Protein AF-A0AAD6GZ01-F1 (afdb_monomer)

InterPro domains:
  IPR018392 LysM domain [PF01476] (70-115)
  IPR018392 LysM domain [PS51782] (68-114)
  IPR018392 LysM domain [cd00118] (69-114)
  IPR036779 LysM domain superfamily [G3DSA:3.10.350.10] (67-114)
  IPR036779 LysM domain superfamily [G3DSA:3.10.350.10] (117-169)
  IPR052210 Secreted LysM effector LysM1-like [PTHR34997] (7-227)

Structure (mmCIF, N/CA/C/O backbone):
data_AF-A0AAD6GZ01-F1
#
_entry.id   AF-A0AAD6GZ01-F1
#
loop_
_atom_site.group_PDB
_atom_site.id
_atom_site.type_symbol
_atom_site.label_atom_id
_atom_site.label_alt_id
_atom_site.label_comp_id
_atom_site.label_asym_id
_atom_site.label_entity_id
_atom_site.label_seq_id
_atom_site.pdbx_PDB_ins_code
_atom_site.Cartn_x
_atom_site.Cartn_y
_atom_site.Cartn_z
_atom_site.occupancy
_atom_site.B_iso_or_equiv
_atom_site.auth_seq_id
_atom_site.auth_comp_id
_atom_site.auth_asym_id
_atom_site.auth_atom_id
_atom_site.pdbx_PDB_model_num
ATOM 1 N N . MET A 1 1 ? -19.466 -0.245 45.521 1.00 81.56 1 MET A N 1
ATOM 2 C CA . MET A 1 1 ? -19.707 1.209 45.385 1.00 81.56 1 MET A CA 1
ATOM 3 C C . MET A 1 1 ? -20.921 1.610 46.229 1.00 81.56 1 MET A C 1
ATOM 5 O O . MET A 1 1 ? -21.914 0.872 46.192 1.00 81.56 1 MET A O 1
ATOM 9 N N . PRO A 1 2 ? -20.844 2.702 47.018 1.00 93.62 2 PRO A N 1
ATOM 10 C CA . PRO A 1 2 ? -21.982 3.289 47.732 1.00 93.62 2 PRO A CA 1
ATOM 11 C C . PRO A 1 2 ? -23.178 3.547 46.813 1.00 93.62 2 PRO A C 1
ATOM 13 O O . PRO A 1 2 ? -23.009 3.804 45.625 1.00 93.62 2 PRO A O 1
ATOM 16 N N . GLU A 1 3 ? -24.391 3.480 47.356 1.00 90.81 3 GLU A N 1
ATOM 17 C CA . GLU A 1 3 ? -25.621 3.579 46.558 1.00 90.81 3 GLU A CA 1
ATOM 18 C C . GLU A 1 3 ? -25.772 4.934 45.861 1.00 90.81 3 GLU A C 1
ATOM 20 O O . GLU A 1 3 ? -26.063 4.971 44.673 1.00 90.81 3 GLU A O 1
ATOM 25 N N . ALA A 1 4 ? -25.468 6.036 46.550 1.00 93.62 4 ALA A N 1
ATOM 26 C CA . ALA A 1 4 ? -25.530 7.378 45.970 1.00 93.62 4 ALA A CA 1
ATOM 27 C C . ALA A 1 4 ? -24.549 7.586 44.799 1.00 93.62 4 ALA A C 1
ATOM 29 O O . ALA A 1 4 ? -24.816 8.384 43.905 1.00 93.62 4 ALA A O 1
ATOM 30 N N . GLU A 1 5 ? -23.424 6.867 44.790 1.00 94.00 5 GLU A N 1
ATOM 31 C CA . GLU A 1 5 ? -22.442 6.910 43.702 1.00 94.00 5 GLU A CA 1
ATOM 32 C C . GLU A 1 5 ? -22.860 5.990 42.548 1.00 94.00 5 GLU A C 1
ATOM 34 O O . GLU A 1 5 ? -22.844 6.408 41.389 1.00 94.00 5 GLU A O 1
ATOM 39 N N . ALA A 1 6 ? -23.304 4.769 42.870 1.00 93.12 6 ALA A N 1
ATOM 40 C CA . ALA A 1 6 ? -23.754 3.778 41.895 1.00 93.12 6 ALA A CA 1
ATOM 41 C C . ALA A 1 6 ? -25.017 4.242 41.155 1.00 93.12 6 ALA A C 1
ATOM 43 O O . ALA A 1 6 ? -25.080 4.178 39.935 1.00 93.12 6 ALA A O 1
ATOM 44 N N . CYS A 1 7 ? -25.997 4.789 41.868 1.00 96.12 7 CYS A N 1
ATOM 45 C CA . CYS A 1 7 ? -27.234 5.305 41.284 1.00 96.12 7 CYS A CA 1
ATOM 46 C C . CYS A 1 7 ? -27.126 6.774 40.854 1.00 96.12 7 CYS A C 1
ATOM 48 O O . CYS A 1 7 ? -28.134 7.408 40.541 1.00 96.12 7 CYS A O 1
ATOM 50 N N . SER A 1 8 ? -25.914 7.341 40.835 1.00 96.62 8 SER A N 1
ATOM 51 C CA . SER A 1 8 ? -25.712 8.695 40.331 1.00 96.62 8 SER A CA 1
ATOM 52 C C . SER A 1 8 ? -26.035 8.770 38.839 1.00 96.62 8 SER A C 1
ATOM 54 O O . SER A 1 8 ? -25.794 7.833 38.072 1.00 96.62 8 SER A O 1
ATOM 56 N N . TYR A 1 9 ? -26.525 9.932 38.407 1.00 95.44 9 TYR A N 1
ATOM 57 C CA . TYR A 1 9 ? -26.791 10.209 36.996 1.00 95.44 9 TYR A CA 1
ATOM 58 C C . TYR A 1 9 ? -25.567 9.931 36.111 1.00 95.44 9 TYR A C 1
ATOM 60 O O . TYR A 1 9 ? -25.688 9.324 35.054 1.00 95.44 9 TYR A O 1
ATOM 68 N N . CYS A 1 10 ? -24.373 10.334 36.557 1.00 95.75 10 CYS A N 1
ATOM 69 C CA . CYS A 1 10 ? -23.145 10.188 35.776 1.00 95.75 10 CYS A CA 1
ATOM 70 C C . CYS A 1 10 ? -22.787 8.714 35.529 1.00 95.75 10 CYS A C 1
ATOM 72 O O . CYS A 1 10 ? -22.481 8.330 34.400 1.00 95.75 10 CYS A O 1
ATOM 74 N N . TYR A 1 11 ? -22.851 7.878 36.568 1.00 95.75 11 TYR A N 1
ATOM 75 C CA . TYR A 1 11 ? -22.453 6.476 36.456 1.00 95.75 11 TYR A CA 1
ATOM 76 C C . TYR A 1 11 ? -23.452 5.658 35.632 1.00 95.75 11 TYR A C 1
ATOM 78 O O . TYR A 1 11 ? -23.058 4.921 34.727 1.00 95.75 11 TYR A O 1
ATOM 86 N N . THR A 1 12 ? -24.745 5.852 35.893 1.00 94.69 12 THR A N 1
ATOM 87 C CA . THR A 1 12 ? -25.833 5.157 35.191 1.00 94.69 12 THR A CA 1
ATOM 88 C C . THR A 1 12 ? -25.897 5.556 33.715 1.00 94.69 12 THR A C 1
ATOM 90 O O . THR A 1 12 ? -25.880 4.685 32.844 1.00 94.69 12 THR A O 1
ATOM 93 N N . THR A 1 13 ? -25.843 6.859 33.414 1.00 94.94 13 THR A N 1
ATOM 94 C CA . THR A 1 13 ? -25.874 7.366 32.031 1.00 94.94 13 THR A CA 1
ATOM 95 C C . THR A 1 13 ? -24.659 6.899 31.235 1.00 94.94 13 THR A C 1
ATOM 97 O O . THR A 1 13 ? -24.800 6.541 30.071 1.00 94.94 13 THR A O 1
ATOM 100 N N . ARG A 1 14 ? -23.464 6.832 31.842 1.00 95.69 14 ARG A N 1
ATOM 101 C CA . ARG A 1 14 ? -22.264 6.328 31.155 1.00 95.69 14 ARG A CA 1
ATOM 102 C C . ARG A 1 14 ? -22.466 4.904 30.634 1.00 95.69 14 ARG A C 1
ATOM 104 O O . ARG A 1 14 ? -22.126 4.634 29.487 1.00 95.69 14 ARG A O 1
ATOM 111 N N . LEU A 1 15 ? -22.990 4.000 31.461 1.00 96.06 15 LEU A N 1
ATOM 112 C CA . LEU A 1 15 ? -23.185 2.602 31.066 1.00 96.06 15 LEU A CA 1
ATOM 113 C C . LEU A 1 15 ? -24.299 2.449 30.030 1.00 96.06 15 LEU A C 1
ATOM 115 O O . LEU A 1 15 ? -24.144 1.675 29.092 1.00 96.06 15 LEU A O 1
ATOM 119 N N . GLN A 1 16 ? -25.369 3.238 30.144 1.00 95.44 16 GLN A N 1
ATOM 120 C CA . GLN A 1 16 ? -26.414 3.301 29.120 1.00 95.44 16 GLN A CA 1
ATOM 121 C C . GLN A 1 16 ? -25.859 3.821 27.786 1.00 95.44 16 GLN A C 1
ATOM 123 O O . GLN A 1 16 ? -26.125 3.239 26.742 1.00 95.44 16 GLN A O 1
ATOM 128 N N . MET A 1 17 ? -25.028 4.870 27.802 1.00 95.56 17 MET A N 1
ATOM 129 C CA . MET A 1 17 ? -24.368 5.388 26.597 1.00 95.56 17 MET A CA 1
ATOM 130 C C . MET A 1 17 ? -23.420 4.366 25.966 1.00 95.56 17 MET A C 1
ATOM 132 O O . MET A 1 17 ? -23.357 4.282 24.744 1.00 95.56 17 MET A O 1
ATOM 136 N N . MET A 1 18 ? -22.692 3.595 26.782 1.00 96.50 18 MET A N 1
ATOM 137 C CA . MET A 1 18 ? -21.875 2.488 26.284 1.00 96.50 18 MET A CA 1
ATOM 138 C C . MET A 1 18 ? -22.764 1.443 25.595 1.00 96.50 18 MET A C 1
ATOM 140 O O . MET A 1 18 ? -22.510 1.099 24.447 1.00 96.50 18 MET A O 1
ATOM 144 N N . GLN A 1 19 ? -23.850 1.013 26.238 1.00 96.88 19 GLN A N 1
ATOM 145 C CA . GLN A 1 19 ? -24.776 0.030 25.669 1.00 96.88 19 GLN A CA 1
ATOM 146 C C . GLN A 1 19 ? -25.459 0.521 24.375 1.00 96.88 19 GLN A C 1
ATOM 148 O O . GLN A 1 19 ? -25.717 -0.276 23.479 1.00 96.88 19 GLN A O 1
ATOM 153 N N . HIS A 1 20 ? -25.701 1.827 24.228 1.00 95.75 20 HIS A N 1
ATOM 154 C CA . HIS A 1 20 ? -26.427 2.410 23.092 1.00 95.75 20 HIS A CA 1
ATOM 155 C C . HIS A 1 20 ? -25.705 2.354 21.734 1.00 95.75 20 HIS A C 1
ATOM 157 O O . HIS A 1 20 ? -26.286 2.756 20.723 1.00 95.75 20 HIS A O 1
ATOM 163 N N . THR A 1 21 ? -24.454 1.895 21.683 1.00 93.25 21 THR A N 1
ATOM 164 C CA . THR A 1 21 ? -23.685 1.776 20.442 1.00 93.25 21 THR A CA 1
ATOM 165 C C . THR A 1 21 ? -22.890 0.471 20.412 1.00 93.25 21 THR A C 1
ATOM 167 O O . THR A 1 21 ? -22.232 0.145 21.401 1.00 93.25 21 THR A O 1
ATOM 170 N N . PRO A 1 22 ? -22.868 -0.250 19.277 1.00 93.19 22 PRO A N 1
ATOM 171 C CA . PRO A 1 22 ? -22.035 -1.441 19.125 1.00 93.19 22 PRO A CA 1
ATOM 172 C C . PRO A 1 22 ? -20.535 -1.115 19.026 1.00 93.19 22 PRO A C 1
ATOM 174 O O . PRO A 1 22 ? -19.705 -2.014 19.027 1.00 93.19 22 PRO A O 1
ATOM 177 N N . TYR A 1 23 ? -20.173 0.170 18.923 1.00 91.94 23 TYR A N 1
ATOM 178 C CA . TYR A 1 23 ? -18.785 0.631 18.798 1.00 91.94 23 TYR A CA 1
ATOM 179 C C . TYR A 1 23 ? -18.146 1.026 20.135 1.00 91.94 23 TYR A C 1
ATOM 181 O O . TYR A 1 23 ? -17.034 1.556 20.158 1.00 91.94 23 TYR A O 1
ATOM 189 N N . SER A 1 24 ? -18.850 0.841 21.252 1.00 94.56 24 SER A N 1
ATOM 190 C CA . SER A 1 24 ? -18.260 1.032 22.575 1.00 94.56 24 SER A CA 1
ATOM 191 C C . SER A 1 24 ? -17.561 -0.245 23.047 1.00 94.56 24 SER A C 1
ATOM 193 O O . SER A 1 24 ? -17.671 -1.309 22.447 1.00 94.56 24 SER A O 1
ATOM 195 N N . MET A 1 25 ? -16.878 -0.153 24.186 1.00 92.75 25 MET A N 1
ATOM 196 C CA . MET A 1 25 ? -16.312 -1.311 24.879 1.00 92.75 25 MET A CA 1
ATOM 197 C C . MET A 1 25 ? -17.343 -2.009 25.788 1.00 92.75 25 MET A C 1
ATOM 199 O O . MET A 1 25 ? -16.978 -2.527 26.837 1.00 92.75 25 MET A O 1
ATOM 203 N N . TYR A 1 26 ? -18.639 -1.944 25.457 1.00 96.62 26 TYR A N 1
ATOM 204 C CA . TYR A 1 26 ? -19.697 -2.606 26.222 1.00 96.62 26 TYR A CA 1
ATOM 205 C C . TYR A 1 26 ? -19.681 -4.115 25.958 1.00 96.62 26 TYR A C 1
ATOM 207 O O . TYR A 1 26 ? -20.194 -4.593 24.950 1.00 96.62 26 TYR A O 1
ATOM 215 N N . ASP A 1 27 ? -19.060 -4.850 26.871 1.00 95.69 27 ASP A N 1
ATOM 216 C CA . ASP A 1 27 ? -18.880 -6.297 26.825 1.00 95.69 27 ASP A CA 1
ATOM 217 C C . ASP A 1 27 ? -19.743 -7.008 27.887 1.00 95.69 27 ASP A C 1
ATOM 219 O O . ASP A 1 27 ? -20.573 -6.398 28.568 1.00 95.69 27 ASP A O 1
ATOM 223 N N . HIS A 1 28 ? -19.538 -8.318 28.054 1.00 97.31 28 HIS A N 1
ATOM 224 C CA . HIS A 1 28 ? -20.257 -9.113 29.055 1.00 97.31 28 HIS A CA 1
ATOM 225 C C . HIS A 1 28 ? -20.055 -8.611 30.488 1.00 97.31 28 HIS A C 1
ATOM 227 O O . HIS A 1 28 ? -20.982 -8.679 31.293 1.00 97.31 28 HIS A O 1
ATOM 233 N N . TYR A 1 29 ? -18.887 -8.048 30.803 1.00 96.94 29 TYR A N 1
ATOM 234 C CA . TYR A 1 29 ? -18.643 -7.473 32.119 1.00 96.94 29 TYR A CA 1
ATOM 235 C C . TYR A 1 29 ? -19.539 -6.248 32.354 1.00 96.94 29 TYR A C 1
ATOM 237 O O . TYR A 1 29 ? -20.218 -6.153 33.377 1.00 96.94 29 TYR A O 1
ATOM 245 N N . TYR A 1 30 ? -19.605 -5.320 31.397 1.00 96.88 30 TYR A N 1
ATOM 246 C CA . TYR A 1 30 ? -20.472 -4.143 31.525 1.00 96.88 30 TYR A CA 1
ATOM 247 C C . TYR A 1 30 ? -21.966 -4.471 31.436 1.00 96.88 30 TYR A C 1
ATOM 249 O O . TYR A 1 30 ? -22.781 -3.756 32.029 1.00 96.88 30 TYR A O 1
ATOM 257 N N . GLN A 1 31 ? -22.325 -5.557 30.752 1.00 97.56 31 GLN A N 1
ATOM 258 C CA . GLN A 1 31 ? -23.678 -6.103 30.755 1.00 97.56 31 GLN A CA 1
ATOM 259 C C . GLN A 1 31 ? -24.119 -6.525 32.156 1.00 97.56 31 GLN A C 1
ATOM 261 O O . GLN A 1 31 ? -25.150 -6.047 32.634 1.00 97.56 31 GLN A O 1
ATOM 266 N N . GLU A 1 32 ? -23.325 -7.350 32.840 1.00 97.12 32 GLU A N 1
ATOM 267 C CA . GLU A 1 32 ? -23.609 -7.774 34.217 1.00 97.12 32 GLU A CA 1
ATOM 268 C C . GLU A 1 32 ? -23.765 -6.566 35.153 1.00 97.12 32 GLU A C 1
ATOM 270 O O . GLU A 1 32 ? -24.734 -6.476 35.912 1.00 97.12 32 GLU A O 1
ATOM 275 N N . VAL A 1 33 ? -22.865 -5.584 35.030 1.00 95.94 33 VAL A N 1
ATOM 276 C CA . VAL A 1 33 ? -22.896 -4.352 35.831 1.00 95.94 33 VAL A CA 1
ATOM 277 C C . VAL A 1 33 ? -24.167 -3.533 35.575 1.00 95.94 33 VAL A C 1
ATOM 279 O O . VAL A 1 33 ? -24.778 -3.040 36.526 1.00 95.94 33 VAL A O 1
ATOM 282 N N . LEU A 1 34 ? -24.591 -3.372 34.315 1.00 96.44 34 LEU A N 1
ATOM 283 C CA . LEU A 1 34 ? -25.793 -2.599 33.985 1.00 96.44 34 LEU A CA 1
ATOM 284 C C . LEU A 1 34 ? -27.077 -3.314 34.434 1.00 96.44 34 LEU A C 1
ATOM 286 O O . LEU A 1 34 ? -28.000 -2.649 34.905 1.00 96.44 34 LEU A O 1
ATOM 290 N N . VAL A 1 35 ? -27.130 -4.648 34.355 1.00 96.56 35 VAL A N 1
ATOM 291 C CA . VAL A 1 35 ? -28.250 -5.451 34.880 1.00 96.56 35 VAL A CA 1
ATOM 292 C C . VAL A 1 35 ? -28.388 -5.264 36.393 1.00 96.56 35 VAL A C 1
ATOM 294 O O . VAL A 1 35 ? -29.487 -4.986 36.883 1.00 96.56 35 VAL A O 1
ATOM 297 N N . GLU A 1 36 ? -27.279 -5.351 37.136 1.00 95.06 36 GLU A N 1
ATOM 298 C CA . GLU A 1 36 ? -27.280 -5.137 38.587 1.00 95.06 36 GLU A CA 1
ATOM 299 C C . GLU A 1 36 ? -27.712 -3.707 38.942 1.00 95.06 36 GLU A C 1
ATOM 301 O O . GLU A 1 36 ? -28.564 -3.511 39.812 1.00 95.06 36 GLU A O 1
ATOM 306 N N . LEU A 1 37 ? -27.181 -2.700 38.241 1.00 95.56 37 LEU A N 1
ATOM 307 C CA . LEU A 1 37 ? -27.550 -1.294 38.435 1.00 95.56 37 LEU A CA 1
ATOM 308 C C . LEU A 1 37 ? -29.018 -1.020 38.148 1.00 95.56 37 LEU A C 1
ATOM 310 O O . LEU A 1 37 ? -29.650 -0.293 38.913 1.00 95.56 37 LEU A O 1
ATOM 314 N N . ASN A 1 38 ? -29.570 -1.607 37.087 1.00 95.19 38 ASN A N 1
ATOM 315 C CA . ASN A 1 38 ? -30.980 -1.449 36.759 1.00 95.19 38 ASN A CA 1
ATOM 316 C C . ASN A 1 38 ? -31.861 -1.977 37.895 1.00 95.19 38 ASN A C 1
ATOM 318 O O . ASN A 1 38 ? -32.739 -1.259 38.378 1.00 95.19 38 ASN A O 1
ATOM 322 N N . SER A 1 39 ? -31.559 -3.175 38.408 1.00 94.38 39 SER A N 1
ATOM 323 C CA . SER A 1 39 ? -32.279 -3.739 39.554 1.00 94.38 39 SER A CA 1
ATOM 324 C C . SER A 1 39 ? -32.085 -2.924 40.834 1.00 94.38 39 SER A C 1
ATOM 326 O O . SER A 1 39 ? -33.037 -2.740 41.590 1.00 94.38 39 SER A O 1
ATOM 328 N N . ARG A 1 40 ? -30.861 -2.463 41.110 1.00 94.56 40 ARG A N 1
ATOM 329 C CA . ARG A 1 40 ? -30.512 -1.779 42.362 1.00 94.56 40 ARG A CA 1
ATOM 330 C C . ARG A 1 40 ? -31.056 -0.355 42.427 1.00 94.56 40 ARG A C 1
ATOM 332 O O . ARG A 1 40 ? -31.493 0.075 43.487 1.00 94.56 40 ARG A O 1
ATOM 339 N N . CYS A 1 41 ? -31.027 0.365 41.310 1.00 95.50 41 CYS A N 1
ATOM 340 C CA . CYS A 1 41 ? -31.408 1.773 41.227 1.00 95.50 41 CYS A CA 1
ATOM 341 C C . CYS A 1 41 ? -32.842 1.981 40.710 1.00 95.50 41 CYS A C 1
ATOM 343 O O . CYS A 1 41 ? -33.249 3.121 40.496 1.00 95.50 41 CYS A O 1
ATOM 345 N N . GLY A 1 42 ? -33.603 0.901 40.481 1.00 95.12 42 GLY A N 1
ATOM 346 C CA . GLY A 1 42 ? -34.968 0.969 39.950 1.00 95.12 42 GLY A CA 1
ATOM 347 C C . GLY A 1 42 ? -35.039 1.523 38.524 1.00 95.12 42 GLY A C 1
ATOM 348 O O . GLY A 1 42 ? -36.022 2.168 38.163 1.00 95.12 42 GLY A O 1
ATOM 349 N N . LEU A 1 43 ? -33.986 1.315 37.731 1.00 93.31 43 LEU A N 1
ATOM 350 C CA . LEU A 1 43 ? -33.917 1.762 36.343 1.00 93.31 43 LEU A CA 1
ATOM 351 C C . LEU A 1 43 ? -34.410 0.660 35.403 1.00 93.31 43 LEU A C 1
ATOM 353 O O . LEU A 1 43 ? -34.369 -0.529 35.713 1.00 93.31 43 LEU A O 1
ATOM 357 N N . SER A 1 44 ? -34.857 1.072 34.222 1.00 91.00 44 SER A N 1
ATOM 358 C CA . SER A 1 44 ? -35.228 0.171 33.133 1.00 91.00 44 SER A CA 1
ATOM 359 C C . SER A 1 44 ? -34.519 0.609 31.858 1.00 91.00 44 SER A C 1
ATOM 361 O O . SER A 1 44 ? -34.313 1.804 31.642 1.00 91.00 44 SER A O 1
ATOM 363 N N . GLY A 1 45 ? -34.110 -0.351 31.033 1.00 90.69 45 GLY A N 1
ATOM 364 C CA . GLY A 1 45 ? -33.408 -0.080 29.787 1.00 90.69 45 GLY A CA 1
ATOM 365 C C . GLY A 1 45 ? -32.799 -1.342 29.178 1.00 90.69 45 GLY A C 1
ATOM 366 O O . GLY A 1 45 ? -32.728 -2.370 29.856 1.00 90.69 45 GLY A O 1
ATOM 367 N N . PRO A 1 46 ? -32.383 -1.271 27.906 1.00 95.94 46 PRO A N 1
ATOM 368 C CA . PRO A 1 46 ? -31.702 -2.370 27.239 1.00 95.94 46 PRO A CA 1
ATOM 369 C C . PRO A 1 46 ? -30.341 -2.655 27.887 1.00 95.94 46 PRO A C 1
ATOM 371 O O . PRO A 1 46 ? -29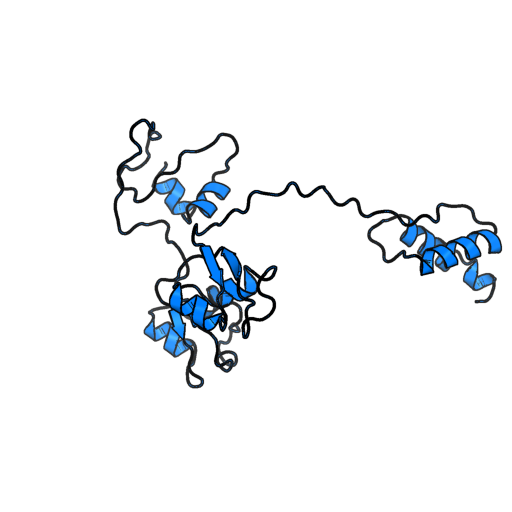.633 -1.752 28.334 1.00 95.94 46 PRO A O 1
ATOM 374 N N . THR A 1 47 ? -29.990 -3.937 27.937 1.00 96.38 47 THR A N 1
ATOM 375 C CA . THR A 1 47 ? -28.706 -4.439 28.458 1.00 96.38 47 THR A CA 1
ATOM 376 C C . THR A 1 47 ? -28.014 -5.364 27.467 1.00 96.38 47 THR A C 1
ATOM 378 O O . THR A 1 47 ? -26.996 -5.971 27.785 1.00 96.38 47 THR A O 1
ATOM 381 N N . ASP A 1 48 ? -28.589 -5.538 26.281 1.00 97.12 48 ASP A N 1
ATOM 382 C CA . ASP A 1 48 ? -28.046 -6.432 25.271 1.00 97.12 48 ASP A CA 1
ATOM 383 C C . ASP A 1 48 ? -26.763 -5.842 24.690 1.00 97.12 48 ASP A C 1
ATOM 385 O O . ASP A 1 48 ? -26.659 -4.630 24.477 1.00 97.12 48 ASP A O 1
ATOM 389 N N . ILE A 1 49 ? -25.788 -6.708 24.432 1.00 96.50 49 ILE A N 1
ATOM 390 C CA . ILE A 1 49 ? -24.588 -6.338 23.688 1.00 96.50 49 ILE A CA 1
ATOM 391 C C . ILE A 1 49 ? -25.003 -6.216 22.225 1.00 96.50 49 ILE A C 1
ATOM 393 O O . ILE A 1 49 ? -25.499 -7.175 21.633 1.00 96.50 49 ILE A O 1
ATOM 397 N N . LEU A 1 50 ? -24.840 -5.023 21.659 1.00 94.75 50 LEU A N 1
ATOM 398 C CA . LEU A 1 50 ? -25.191 -4.767 20.270 1.00 94.75 50 LEU A CA 1
ATOM 399 C C . LEU A 1 50 ? -24.119 -5.355 19.352 1.00 94.75 50 LEU A C 1
ATOM 401 O O . LEU A 1 50 ? -22.929 -5.095 19.531 1.00 94.75 50 LEU A O 1
ATOM 405 N N . GLU A 1 51 ? -24.542 -6.116 18.346 1.00 90.12 51 GLU A N 1
ATOM 406 C CA . GLU A 1 51 ? -23.631 -6.586 17.309 1.00 90.12 51 GLU A CA 1
ATOM 407 C C . GLU A 1 51 ? -23.161 -5.406 16.458 1.00 90.12 51 GLU A C 1
ATOM 409 O O . GLU A 1 51 ? -23.947 -4.540 16.060 1.00 90.12 51 GLU A O 1
ATOM 414 N N . ILE A 1 52 ? -21.861 -5.377 16.168 1.00 85.75 52 ILE A N 1
ATOM 415 C CA . ILE A 1 52 ? -21.310 -4.453 15.182 1.00 85.75 52 ILE A CA 1
ATOM 416 C C . ILE A 1 52 ? -22.003 -4.771 13.858 1.00 85.75 52 ILE A C 1
ATOM 418 O O . ILE A 1 52 ? -21.955 -5.924 13.429 1.00 85.75 52 ILE A O 1
ATOM 422 N N . PRO A 1 53 ? -22.646 -3.796 13.193 1.00 82.81 53 PRO A N 1
ATOM 423 C CA . PRO A 1 53 ? -23.105 -3.994 11.835 1.00 82.81 53 PRO A CA 1
ATOM 424 C C . PRO A 1 53 ? -21.856 -4.056 10.957 1.00 82.81 53 PRO A C 1
ATOM 426 O O . PRO A 1 53 ? -21.378 -3.044 10.445 1.00 82.81 53 PRO A O 1
ATOM 429 N N . TRP A 1 54 ? -21.278 -5.250 10.841 1.00 71.38 54 TRP A N 1
ATOM 430 C CA . TRP A 1 54 ? -20.326 -5.546 9.790 1.00 71.38 54 TRP A CA 1
ATOM 431 C C . TRP A 1 54 ? -21.120 -5.389 8.500 1.00 71.38 54 TRP A C 1
ATOM 433 O O . TRP A 1 54 ? -22.074 -6.133 8.259 1.00 71.38 54 TRP A O 1
ATOM 443 N N . ALA A 1 55 ? -20.773 -4.393 7.683 1.00 66.81 55 ALA A N 1
ATOM 444 C CA . ALA A 1 55 ? -21.147 -4.474 6.284 1.00 66.81 55 ALA A CA 1
ATOM 445 C C . ALA A 1 55 ? -20.656 -5.843 5.808 1.00 66.81 55 ALA A C 1
ATOM 447 O O . ALA A 1 55 ? -19.517 -6.218 6.100 1.00 66.81 55 ALA A O 1
ATOM 448 N N . THR A 1 56 ? -21.512 -6.614 5.141 1.00 58.00 56 THR A N 1
ATOM 449 C CA . THR A 1 56 ? -21.024 -7.727 4.337 1.00 58.00 56 THR A CA 1
ATOM 450 C C . THR A 1 56 ? -20.064 -7.096 3.345 1.00 58.00 56 THR A C 1
ATOM 452 O O . THR A 1 56 ? -20.503 -6.437 2.404 1.00 58.00 56 THR A O 1
ATOM 455 N N . ILE A 1 57 ? -18.766 -7.186 3.631 1.00 58.44 57 ILE A N 1
ATOM 456 C CA . ILE A 1 57 ? -17.730 -6.867 2.665 1.00 58.44 57 ILE A CA 1
ATOM 457 C C . ILE A 1 57 ? -17.970 -7.923 1.597 1.00 58.44 57 ILE A C 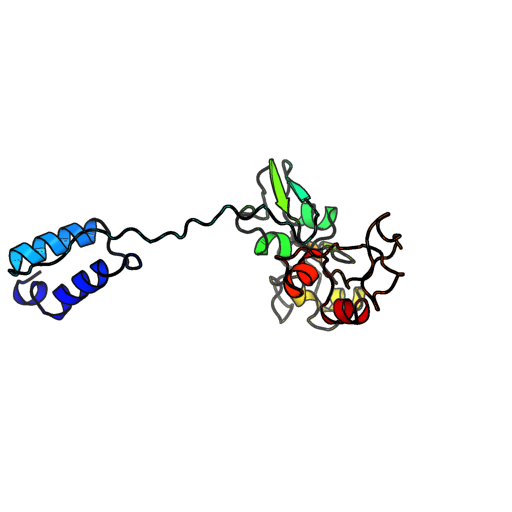1
ATOM 459 O O . ILE A 1 57 ? -17.702 -9.103 1.824 1.00 58.44 57 ILE A O 1
ATOM 463 N N . GLU A 1 58 ? -18.639 -7.533 0.510 1.00 59.53 58 GLU A N 1
ATOM 464 C CA . GLU A 1 58 ? -18.660 -8.363 -0.686 1.00 59.53 58 GLU A CA 1
ATOM 465 C C . GLU A 1 58 ? -17.198 -8.702 -0.962 1.00 59.53 58 GLU A C 1
ATOM 467 O O . GLU A 1 58 ? -16.358 -7.804 -0.891 1.00 59.53 58 GLU A O 1
ATOM 472 N N . GLU A 1 59 ? -16.874 -9.986 -1.149 1.00 57.03 59 GLU A N 1
ATOM 473 C CA . GLU A 1 59 ? -15.519 -10.383 -1.525 1.00 57.03 59 GLU A CA 1
ATOM 474 C C . GLU A 1 59 ? -15.184 -9.650 -2.826 1.00 57.03 59 GLU A C 1
ATOM 476 O O . GLU A 1 59 ? -15.575 -10.071 -3.916 1.00 57.03 59 GLU A O 1
ATOM 481 N N . GLU A 1 60 ? -14.517 -8.500 -2.708 1.00 56.56 60 GLU A N 1
ATOM 482 C CA . GLU A 1 60 ? -13.951 -7.819 -3.852 1.00 56.56 60 GLU A CA 1
ATOM 483 C C . GLU A 1 60 ? -12.975 -8.807 -4.475 1.00 56.56 60 GLU A C 1
ATOM 485 O O . GLU A 1 60 ? -12.109 -9.374 -3.801 1.00 56.56 60 GLU A O 1
ATOM 490 N N . ASN A 1 61 ? -13.160 -9.057 -5.770 1.00 60.41 61 ASN A N 1
ATOM 491 C CA . ASN A 1 61 ? -12.242 -9.889 -6.528 1.00 60.41 61 ASN A CA 1
ATOM 492 C C . ASN A 1 61 ? -10.812 -9.396 -6.264 1.00 60.41 61 ASN A C 1
ATOM 494 O O . ASN A 1 61 ? -10.565 -8.196 -6.365 1.00 60.41 61 ASN A O 1
ATOM 498 N N . GLU A 1 62 ? -9.897 -10.312 -5.916 1.00 64.88 62 GLU A N 1
ATOM 499 C CA . GLU A 1 62 ? -8.500 -10.010 -5.561 1.00 64.88 62 GLU A CA 1
ATOM 500 C C . GLU A 1 62 ? -7.811 -9.252 -6.714 1.00 64.88 62 GLU A C 1
ATOM 502 O O . GLU A 1 62 ? -7.246 -9.848 -7.633 1.00 64.88 62 GLU A O 1
ATOM 507 N N . PHE A 1 63 ? -7.892 -7.922 -6.677 1.00 73.56 63 PHE A N 1
ATOM 508 C CA . PHE A 1 63 ? -7.398 -7.015 -7.703 1.00 73.56 63 PHE A CA 1
ATOM 509 C C . PHE A 1 63 ? -5.938 -6.669 -7.424 1.00 73.56 63 PHE A C 1
ATOM 511 O O . PHE A 1 63 ? -5.594 -6.194 -6.341 1.00 73.56 63 PHE A O 1
ATOM 518 N N . CYS A 1 64 ? -5.066 -6.911 -8.404 1.00 79.19 64 CYS A N 1
ATOM 519 C CA . CYS A 1 64 ? -3.650 -6.597 -8.290 1.00 79.19 64 CYS A CA 1
ATOM 520 C C . CYS A 1 64 ? -3.252 -5.502 -9.269 1.00 79.19 64 CYS A C 1
ATOM 522 O O . CYS A 1 64 ? -3.094 -5.753 -10.455 1.00 79.19 64 CYS A O 1
ATOM 524 N N . VAL A 1 65 ? -3.018 -4.300 -8.743 1.00 75.31 65 VAL A N 1
ATOM 525 C CA . VAL A 1 65 ? -2.669 -3.097 -9.520 1.00 75.31 65 VAL A CA 1
ATOM 526 C C . VAL A 1 65 ? -1.462 -3.293 -10.447 1.00 75.31 65 VAL A C 1
ATOM 528 O O . VAL A 1 65 ? -1.378 -2.664 -11.493 1.00 75.31 65 VAL A O 1
ATOM 531 N N . SER A 1 66 ? -0.498 -4.132 -10.069 1.00 77.81 66 SER A N 1
ATOM 532 C CA . SER A 1 66 ? 0.711 -4.367 -10.866 1.00 77.81 66 SER A CA 1
ATOM 533 C C . SER A 1 66 ? 0.582 -5.512 -11.874 1.00 77.81 66 SER A C 1
ATOM 535 O O . SER A 1 66 ? 1.524 -5.737 -12.635 1.00 77.81 66 SER A O 1
ATOM 537 N N . ASP A 1 67 ? -0.502 -6.298 -11.808 1.00 77.69 67 ASP A N 1
ATOM 538 C CA . ASP A 1 67 ? -0.631 -7.641 -12.398 1.00 77.69 67 ASP A CA 1
ATOM 539 C C . ASP A 1 67 ? 0.524 -8.609 -12.051 1.00 77.69 67 ASP A C 1
ATOM 541 O O . ASP A 1 67 ? 0.647 -9.694 -12.626 1.00 77.69 67 ASP A O 1
ATOM 545 N N . ASN A 1 68 ? 1.395 -8.242 -11.107 1.00 84.25 68 ASN A N 1
ATOM 546 C CA . ASN A 1 68 ? 2.594 -8.987 -10.769 1.00 84.25 68 ASN A CA 1
ATOM 547 C C . ASN A 1 68 ? 2.350 -9.783 -9.493 1.00 84.25 68 ASN A C 1
ATOM 549 O O . ASN A 1 68 ? 2.278 -9.229 -8.396 1.00 84.25 68 ASN A O 1
ATOM 553 N N . TYR A 1 69 ? 2.236 -11.099 -9.634 1.00 91.19 69 TYR A N 1
ATOM 554 C CA . TYR A 1 69 ? 2.023 -11.994 -8.509 1.00 91.19 69 TYR A CA 1
ATOM 555 C C . TYR A 1 69 ? 3.279 -12.787 -8.179 1.00 91.19 69 TYR A C 1
ATOM 557 O O . TYR A 1 69 ? 3.962 -13.310 -9.058 1.00 91.19 69 TYR A O 1
ATOM 565 N N . TYR A 1 70 ? 3.513 -12.970 -6.886 1.00 95.25 70 TYR A N 1
ATOM 566 C CA . TYR A 1 70 ? 4.606 -13.778 -6.368 1.00 95.25 70 TYR A CA 1
ATOM 567 C C . TYR A 1 70 ? 4.087 -14.773 -5.339 1.00 95.25 70 TYR A C 1
ATOM 569 O O . TYR A 1 70 ? 3.264 -14.427 -4.494 1.00 95.25 70 TYR A O 1
ATOM 577 N N 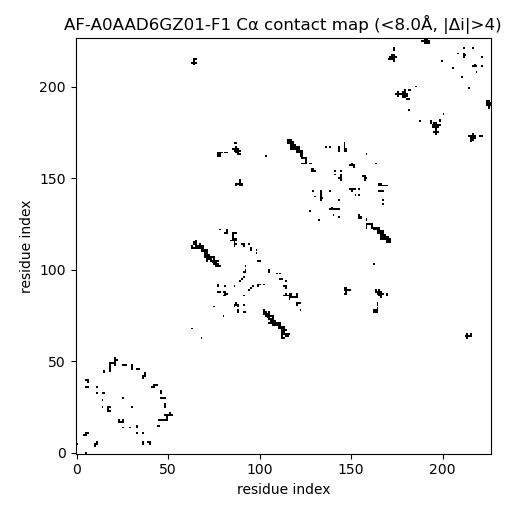. THR A 1 71 ? 4.556 -16.017 -5.411 1.00 97.06 71 THR A N 1
ATOM 578 C CA . THR A 1 71 ? 4.255 -17.027 -4.392 1.00 97.06 71 THR A CA 1
ATOM 579 C C . THR A 1 71 ? 5.481 -17.229 -3.530 1.00 97.06 71 THR A C 1
ATOM 581 O O . THR A 1 71 ? 6.526 -17.624 -4.042 1.00 97.06 71 THR A O 1
ATOM 584 N N . THR A 1 72 ? 5.341 -16.970 -2.234 1.00 96.56 72 THR A N 1
ATOM 585 C CA . THR A 1 72 ? 6.468 -17.038 -1.306 1.00 96.56 72 THR A CA 1
ATOM 586 C C . THR A 1 72 ? 6.991 -18.460 -1.158 1.00 96.56 72 THR A C 1
ATOM 588 O O . THR A 1 72 ? 6.231 -19.433 -1.099 1.00 96.56 72 THR A O 1
ATOM 591 N N . VAL A 1 73 ? 8.305 -18.586 -1.058 1.00 96.94 73 VAL A N 1
ATOM 592 C CA . VAL A 1 73 ? 9.029 -19.829 -0.820 1.00 96.94 73 VAL A CA 1
ATOM 593 C C . VAL A 1 73 ? 9.712 -19.802 0.545 1.00 96.94 73 VAL A C 1
ATOM 595 O O . VAL A 1 73 ? 9.726 -18.803 1.264 1.00 96.94 73 VAL A O 1
ATOM 598 N N . GLN A 1 74 ? 10.235 -20.953 0.963 1.00 96.56 74 GLN A N 1
ATOM 599 C CA . GLN A 1 74 ? 10.922 -21.060 2.243 1.00 96.56 74 GLN A CA 1
ATOM 600 C C . GLN A 1 74 ? 12.212 -20.229 2.235 1.00 96.56 74 GLN A C 1
ATOM 602 O O . GLN A 1 74 ? 13.069 -20.431 1.379 1.00 96.56 74 GLN A O 1
ATOM 607 N N . GLY A 1 75 ? 12.367 -19.358 3.236 1.00 92.56 75 GLY A N 1
ATOM 608 C CA . GLY A 1 75 ? 13.537 -18.485 3.383 1.00 92.56 75 GLY A CA 1
ATOM 609 C C . GLY A 1 75 ? 13.354 -17.085 2.799 1.00 92.56 75 GLY A C 1
ATOM 610 O O . GLY A 1 75 ? 14.264 -16.267 2.925 1.00 92.56 75 GLY A O 1
ATOM 611 N N . ASP A 1 76 ? 12.191 -16.795 2.212 1.00 94.94 76 ASP A N 1
ATOM 612 C CA . ASP A 1 76 ? 11.890 -15.461 1.713 1.00 94.94 76 ASP A CA 1
ATOM 613 C C . ASP A 1 76 ? 11.843 -14.413 2.825 1.00 94.94 76 ASP A C 1
ATOM 615 O O . ASP A 1 76 ? 11.271 -14.599 3.902 1.00 94.94 76 ASP A O 1
ATOM 619 N N . ASN A 1 77 ? 12.398 -13.258 2.486 1.00 91.94 77 ASN A N 1
ATOM 620 C CA . ASN A 1 77 ? 12.320 -12.019 3.242 1.00 91.94 77 ASN A CA 1
ATOM 621 C C . ASN A 1 77 ? 12.051 -10.850 2.281 1.00 91.94 77 ASN A C 1
ATOM 623 O O . ASN A 1 77 ? 12.249 -10.966 1.066 1.00 91.94 77 ASN A O 1
ATOM 627 N N . CYS A 1 78 ? 11.630 -9.702 2.809 1.00 89.88 78 CYS A N 1
ATOM 628 C CA . CYS A 1 78 ? 11.280 -8.544 1.984 1.00 89.88 78 CYS A CA 1
ATOM 629 C C . CYS A 1 78 ? 12.443 -8.060 1.109 1.00 89.88 78 CYS A C 1
ATOM 631 O O . CYS A 1 78 ? 12.194 -7.540 0.026 1.00 89.88 78 CYS A O 1
ATOM 633 N N . THR A 1 79 ? 13.699 -8.232 1.530 1.00 87.88 79 THR A N 1
ATOM 634 C CA . THR A 1 79 ? 14.891 -7.857 0.748 1.00 87.88 79 THR A CA 1
ATOM 635 C C . THR A 1 79 ? 15.054 -8.735 -0.487 1.00 87.88 79 THR A C 1
ATOM 637 O O . THR A 1 79 ? 15.209 -8.228 -1.594 1.00 87.88 79 THR A O 1
ATOM 640 N N . SER A 1 80 ? 14.991 -10.053 -0.300 1.00 91.19 80 SER A N 1
ATOM 641 C CA . SER A 1 80 ? 15.160 -11.049 -1.359 1.00 91.19 80 SER A CA 1
ATOM 642 C C . SER A 1 80 ? 14.050 -10.962 -2.406 1.00 91.19 80 SER A C 1
ATOM 644 O O . SER A 1 80 ? 14.347 -10.911 -3.599 1.00 91.19 80 SER A O 1
ATOM 646 N N . ILE A 1 81 ? 12.787 -10.840 -1.973 1.00 92.88 81 ILE A N 1
ATOM 647 C CA . ILE A 1 81 ? 11.644 -10.674 -2.878 1.00 92.88 81 ILE A 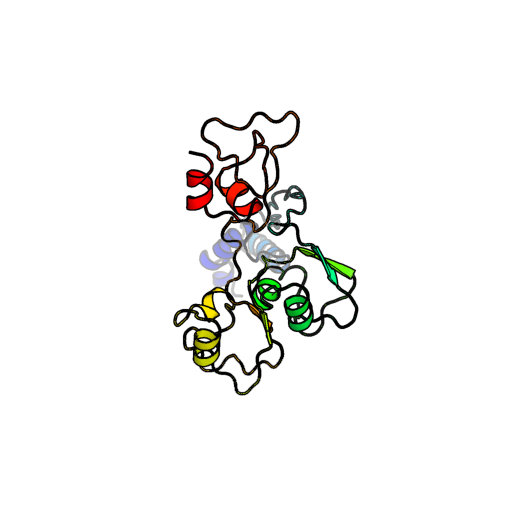CA 1
ATOM 648 C C . ILE A 1 81 ? 11.773 -9.360 -3.653 1.00 92.88 81 ILE A C 1
ATOM 650 O O . ILE A 1 81 ? 11.588 -9.346 -4.870 1.00 92.88 81 ILE A O 1
ATOM 654 N N . ALA A 1 82 ? 12.110 -8.267 -2.969 1.00 91.44 82 ALA A N 1
ATOM 655 C CA . ALA A 1 82 ? 12.258 -6.956 -3.587 1.00 91.44 82 ALA A CA 1
ATOM 656 C C . ALA A 1 82 ? 13.332 -6.928 -4.672 1.00 91.44 82 ALA A C 1
ATOM 658 O O . ALA A 1 82 ? 13.047 -6.541 -5.805 1.00 91.44 82 ALA A O 1
ATOM 659 N N . ALA A 1 83 ? 14.530 -7.416 -4.351 1.00 88.12 83 ALA A N 1
ATOM 660 C CA . ALA A 1 83 ? 15.637 -7.481 -5.293 1.00 88.12 83 ALA A CA 1
ATOM 661 C C . ALA A 1 83 ? 15.317 -8.384 -6.497 1.00 88.12 83 ALA A C 1
ATOM 663 O O . ALA A 1 83 ? 15.629 -8.032 -7.633 1.00 88.12 83 ALA A O 1
ATOM 664 N N . ALA A 1 84 ? 14.660 -9.528 -6.271 1.00 91.62 84 ALA A N 1
ATOM 665 C CA . ALA A 1 84 ? 14.311 -10.467 -7.337 1.00 91.62 84 ALA A CA 1
ATOM 666 C C . ALA A 1 84 ? 13.221 -9.938 -8.283 1.00 91.62 84 ALA A C 1
ATOM 668 O O . ALA A 1 84 ? 13.205 -10.301 -9.458 1.00 91.62 84 ALA A O 1
ATOM 669 N N . ASN A 1 85 ? 12.324 -9.082 -7.788 1.00 91.25 85 ASN A N 1
ATOM 670 C CA . ASN A 1 85 ? 11.160 -8.608 -8.541 1.00 91.25 85 ASN A CA 1
ATOM 671 C C . ASN A 1 85 ? 11.219 -7.115 -8.884 1.00 91.25 85 ASN A C 1
ATOM 673 O O . ASN A 1 85 ? 10.228 -6.560 -9.353 1.00 91.25 85 ASN A O 1
ATOM 677 N N . LYS A 1 86 ? 12.365 -6.464 -8.654 1.00 90.19 86 LYS A N 1
ATOM 678 C CA . LYS A 1 86 ? 12.555 -5.021 -8.834 1.00 90.19 86 LYS A CA 1
ATOM 679 C C . LYS A 1 86 ? 11.478 -4.182 -8.140 1.00 90.19 86 LYS A C 1
ATOM 681 O O . LYS A 1 86 ? 10.968 -3.238 -8.725 1.00 90.19 86 LYS A O 1
ATOM 686 N N . VAL A 1 87 ? 11.099 -4.511 -6.913 1.00 89.25 87 VAL A N 1
ATOM 687 C CA . VAL A 1 87 ? 10.159 -3.693 -6.125 1.00 89.25 87 VAL A CA 1
ATOM 688 C C . VAL A 1 87 ? 10.871 -3.118 -4.913 1.00 89.25 87 VAL A C 1
ATOM 690 O O . VAL A 1 87 ? 11.914 -3.618 -4.511 1.00 89.25 87 VAL A O 1
ATOM 693 N N . SER A 1 88 ? 10.327 -2.063 -4.312 1.00 87.94 88 SER A N 1
ATOM 694 C CA . SER A 1 88 ? 10.832 -1.593 -3.023 1.00 87.94 88 SER A CA 1
ATOM 695 C C . SER A 1 88 ? 10.450 -2.599 -1.940 1.00 87.94 88 SER A C 1
ATOM 697 O O . SER A 1 88 ? 9.289 -3.000 -1.830 1.00 87.94 88 SER A O 1
ATOM 699 N N . SER A 1 89 ? 11.392 -2.976 -1.074 1.00 88.19 89 SER A N 1
ATOM 700 C CA . SER A 1 89 ? 11.041 -3.750 0.118 1.00 88.19 89 SER A CA 1
ATOM 701 C C . SER A 1 89 ? 10.024 -2.983 0.996 1.00 88.19 89 SER A C 1
ATOM 703 O O . SER A 1 89 ? 9.313 -3.602 1.787 1.00 88.19 89 SER A O 1
ATOM 705 N N . ALA A 1 90 ? 9.920 -1.651 0.847 1.00 81.94 90 ALA A N 1
ATOM 706 C CA . ALA A 1 90 ? 9.025 -0.795 1.629 1.00 81.94 90 ALA A CA 1
ATOM 707 C C . ALA A 1 90 ? 7.595 -0.975 1.238 1.00 81.94 90 ALA A C 1
ATOM 709 O O . ALA A 1 90 ? 6.741 -1.144 2.101 1.00 81.94 90 ALA A O 1
ATOM 710 N N . SER A 1 91 ? 7.357 -0.993 -0.064 1.00 84.69 91 SER A N 1
ATOM 711 C CA . SER A 1 91 ? 6.032 -1.228 -0.585 1.00 84.69 91 SER A CA 1
ATOM 712 C C . SER A 1 91 ? 5.571 -2.663 -0.327 1.00 84.69 91 SER A C 1
ATOM 714 O O . SER A 1 91 ? 4.372 -2.869 -0.181 1.00 84.69 91 SER A O 1
ATOM 716 N N . LEU A 1 92 ? 6.480 -3.640 -0.187 1.00 89.06 92 LEU A N 1
ATOM 717 C CA . LEU A 1 92 ? 6.113 -4.981 0.290 1.00 89.06 92 LEU A CA 1
ATOM 718 C C . LEU A 1 92 ? 5.616 -4.942 1.733 1.00 89.06 92 LEU A C 1
ATOM 720 O O . LEU A 1 92 ? 4.525 -5.429 2.018 1.00 89.06 92 LEU A O 1
ATOM 724 N N . TYR A 1 93 ? 6.404 -4.345 2.633 1.00 85.50 93 TYR A N 1
ATOM 725 C CA . TYR A 1 93 ? 6.043 -4.290 4.044 1.00 85.50 93 TYR A CA 1
ATOM 726 C C . TYR A 1 93 ? 4.767 -3.490 4.272 1.00 85.50 93 TYR A C 1
ATOM 728 O O . TYR A 1 93 ? 3.887 -3.966 4.968 1.00 85.50 93 TYR A O 1
ATOM 736 N N . THR A 1 94 ? 4.651 -2.288 3.705 1.00 80.88 94 THR A N 1
ATOM 737 C CA . THR A 1 94 ? 3.519 -1.391 3.975 1.00 80.88 94 THR A CA 1
ATOM 738 C C . THR A 1 94 ? 2.293 -1.709 3.129 1.00 80.88 94 THR A C 1
ATOM 740 O O . THR A 1 94 ? 1.175 -1.523 3.597 1.00 80.88 94 THR A O 1
ATOM 743 N N . GLY A 1 95 ? 2.481 -2.193 1.900 1.00 80.50 95 GLY A N 1
ATOM 744 C CA . GLY A 1 95 ? 1.391 -2.466 0.964 1.00 80.50 95 GLY A CA 1
ATOM 745 C C . GLY A 1 95 ? 0.739 -3.833 1.146 1.00 80.50 95 GLY A C 1
ATOM 746 O O . GLY A 1 95 ? -0.367 -4.036 0.658 1.00 80.50 95 GLY A O 1
ATOM 747 N N . ILE A 1 96 ? 1.396 -4.769 1.840 1.00 87.38 96 ILE A N 1
ATOM 748 C CA . ILE A 1 96 ? 0.915 -6.150 1.991 1.00 87.38 96 ILE A CA 1
ATOM 749 C C . ILE A 1 96 ? 0.877 -6.573 3.468 1.00 87.38 96 ILE A C 1
ATOM 751 O O . ILE A 1 96 ? 1.078 -7.743 3.796 1.00 87.38 96 ILE A O 1
ATOM 755 N N . GLN A 1 97 ? 0.600 -5.633 4.378 1.00 83.31 97 GLN A N 1
ATOM 756 C CA . GLN A 1 97 ? 0.599 -5.880 5.831 1.00 83.31 97 GLN A CA 1
ATOM 757 C C . GLN A 1 97 ? -0.375 -6.974 6.277 1.00 83.31 97 GLN A C 1
ATOM 759 O O . GLN A 1 97 ? -0.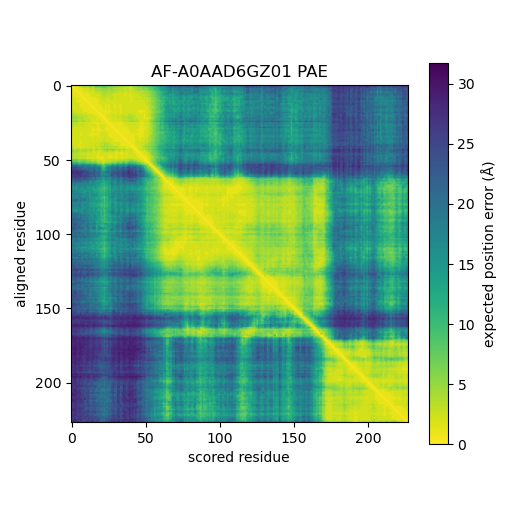136 -7.631 7.286 1.00 83.31 97 GLN A O 1
ATOM 764 N N . GLU A 1 98 ? -1.442 -7.224 5.515 1.00 84.75 98 GLU A N 1
ATOM 765 C CA . GLU A 1 98 ? -2.385 -8.306 5.817 1.00 84.75 98 GLU A CA 1
ATOM 766 C C . GLU A 1 98 ? -1.764 -9.704 5.682 1.00 84.75 98 GLU A C 1
ATOM 768 O O . GLU A 1 98 ? -2.183 -10.637 6.366 1.00 84.75 98 GLU A O 1
ATOM 773 N N . LYS A 1 99 ? -0.759 -9.867 4.807 1.00 90.44 99 LYS A N 1
ATOM 774 C CA . LYS A 1 99 ? -0.091 -11.158 4.557 1.00 90.44 99 LYS A CA 1
ATOM 775 C C . LYS A 1 99 ? 1.343 -11.188 5.099 1.00 90.44 99 LYS A C 1
ATOM 777 O O . LYS A 1 99 ? 1.804 -12.244 5.532 1.00 90.44 99 LYS A O 1
ATOM 782 N N . ILE A 1 100 ? 2.050 -10.057 5.088 1.00 89.62 100 ILE A N 1
ATOM 783 C CA . ILE A 1 100 ? 3.439 -9.919 5.541 1.00 89.62 100 ILE A CA 1
ATOM 784 C C . ILE A 1 100 ? 3.459 -9.251 6.917 1.00 89.62 100 ILE A C 1
ATOM 786 O O . ILE A 1 100 ? 3.466 -8.029 7.034 1.00 89.62 100 ILE A O 1
ATOM 790 N N . VAL A 1 101 ? 3.500 -10.075 7.964 1.00 85.12 101 VAL A N 1
ATOM 791 C CA . VAL A 1 101 ? 3.610 -9.604 9.357 1.00 85.12 101 VAL A CA 1
ATOM 792 C C . VAL A 1 101 ? 5.068 -9.346 9.751 1.00 85.12 101 VAL A C 1
ATOM 794 O O . VAL A 1 101 ? 5.352 -8.427 10.513 1.00 85.12 101 VAL A O 1
ATOM 797 N N . ASP A 1 102 ? 5.996 -10.147 9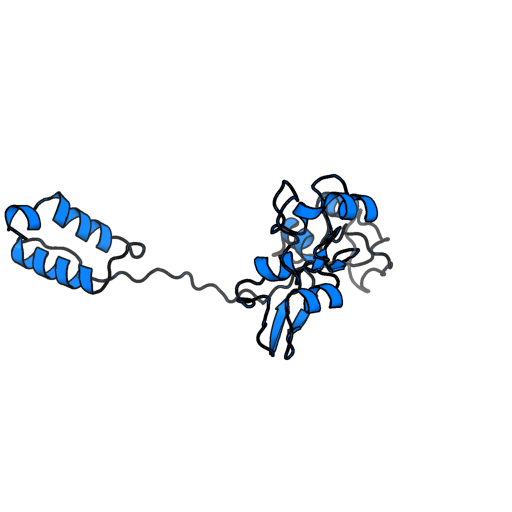.222 1.00 85.94 102 ASP A N 1
ATOM 798 C CA . ASP A 1 102 ? 7.430 -10.055 9.496 1.00 85.94 102 ASP A CA 1
ATOM 799 C C . ASP A 1 102 ? 8.221 -10.096 8.183 1.00 85.94 102 ASP A C 1
ATOM 801 O O . ASP A 1 102 ? 8.152 -11.065 7.422 1.00 85.94 102 ASP A O 1
ATOM 805 N N . CYS A 1 103 ? 8.983 -9.034 7.919 1.00 87.06 103 CYS A N 1
ATOM 806 C CA . CYS A 1 103 ? 9.804 -8.926 6.719 1.00 87.06 103 CYS A CA 1
ATOM 807 C C . CYS A 1 103 ? 11.066 -9.789 6.745 1.00 87.06 103 CYS A C 1
ATOM 809 O O . CYS A 1 103 ? 11.651 -9.983 5.682 1.00 87.06 103 CYS A O 1
ATOM 811 N N . PHE A 1 104 ? 11.498 -10.289 7.903 1.00 87.62 104 PHE A N 1
ATOM 812 C CA . PHE A 1 104 ? 12.704 -11.111 8.027 1.00 87.62 104 PHE A CA 1
ATOM 813 C C . PHE A 1 104 ? 12.434 -12.598 7.784 1.00 87.62 104 PHE A C 1
ATOM 815 O O . PHE A 1 104 ? 13.358 -13.344 7.463 1.00 87.62 104 PHE A O 1
ATOM 822 N N . SER A 1 105 ? 11.180 -13.031 7.929 1.00 88.81 105 SER A N 1
ATOM 823 C CA . SER A 1 105 ? 10.781 -14.430 7.788 1.00 88.81 105 SER A CA 1
ATOM 824 C C . SER A 1 105 ? 9.341 -14.526 7.292 1.00 88.81 105 SER A C 1
ATOM 826 O O . SER A 1 105 ? 8.386 -14.584 8.071 1.00 88.81 105 SER A O 1
ATOM 828 N N . ILE A 1 106 ? 9.181 -14.552 5.970 1.00 92.38 106 ILE A N 1
ATOM 829 C CA . ILE A 1 106 ? 7.869 -14.629 5.335 1.00 92.38 106 ILE A CA 1
ATOM 830 C C . ILE A 1 106 ? 7.451 -16.098 5.231 1.00 92.38 106 ILE A C 1
ATOM 832 O O . ILE A 1 106 ? 8.210 -16.968 4.798 1.00 92.38 106 ILE A O 1
ATOM 836 N N . LYS A 1 107 ? 6.210 -16.399 5.631 1.00 94.38 107 LYS A N 1
ATOM 837 C CA . LYS A 1 107 ? 5.648 -17.749 5.507 1.00 94.38 107 LYS A CA 1
ATOM 838 C C . LYS A 1 107 ? 5.581 -18.149 4.031 1.00 94.38 107 LYS A C 1
ATOM 840 O O . LYS A 1 107 ? 5.049 -17.398 3.219 1.00 94.38 107 LYS A O 1
ATOM 845 N N . ALA A 1 108 ? 6.052 -19.351 3.704 1.00 96.44 108 ALA A N 1
ATOM 846 C CA . ALA A 1 108 ? 5.951 -19.916 2.360 1.00 96.44 108 ALA A CA 1
ATOM 847 C C . ALA A 1 108 ? 4.492 -20.236 1.967 1.00 96.44 108 ALA A C 1
ATOM 849 O O . ALA A 1 108 ? 3.672 -20.600 2.814 1.00 96.44 108 ALA A O 1
ATOM 850 N N . GLY A 1 109 ? 4.192 -20.157 0.670 1.00 95.75 109 GLY A N 1
ATOM 851 C CA . GLY A 1 109 ? 2.891 -20.478 0.078 1.00 95.75 109 GLY A CA 1
ATOM 852 C C . GLY A 1 109 ? 1.882 -19.326 0.064 1.00 95.75 109 GLY A C 1
ATOM 853 O O . GLY A 1 109 ? 0.714 -19.555 -0.242 1.00 95.75 109 GLY A O 1
ATOM 854 N N . LEU A 1 110 ? 2.294 -18.101 0.394 1.00 93.88 110 LEU A N 1
ATOM 855 C CA . LEU A 1 110 ? 1.444 -16.917 0.289 1.00 93.88 110 LEU A CA 1
ATOM 856 C C . LEU A 1 110 ? 1.482 -16.388 -1.143 1.00 93.88 110 LEU A C 1
ATOM 858 O O . LEU A 1 110 ? 2.556 -16.116 -1.672 1.00 93.88 110 LEU A O 1
ATOM 862 N N . LYS A 1 111 ? 0.309 -16.195 -1.750 1.00 93.94 111 LYS A N 1
ATOM 863 C CA . LYS A 1 111 ? 0.174 -15.464 -3.013 1.00 93.94 111 LYS A CA 1
ATOM 864 C C . LYS A 1 111 ? 0.124 -13.967 -2.711 1.00 93.94 111 LYS A C 1
ATOM 866 O O . LYS A 1 111 ? -0.825 -13.492 -2.084 1.00 93.94 111 LYS A O 1
ATOM 871 N N . LEU A 1 112 ? 1.152 -13.241 -3.127 1.00 92.94 112 LEU A N 1
ATOM 872 C CA . LEU A 1 112 ? 1.314 -11.805 -2.933 1.00 92.94 112 LEU A CA 1
ATOM 873 C C . LEU A 1 112 ? 1.038 -11.078 -4.251 1.00 92.94 112 LEU A C 1
ATOM 875 O O . LEU A 1 112 ? 1.592 -11.463 -5.279 1.00 92.94 112 LEU A O 1
ATOM 879 N N . CYS A 1 113 ? 0.222 -10.025 -4.214 1.00 90.06 113 CYS A N 1
ATOM 880 C CA . CYS A 1 113 ? 0.231 -9.008 -5.262 1.00 90.06 113 CYS A CA 1
ATOM 881 C C . CYS A 1 113 ? 1.418 -8.086 -4.988 1.00 90.06 113 CYS A C 1
ATOM 883 O O . CYS A 1 113 ? 1.444 -7.397 -3.967 1.00 90.06 113 CYS A O 1
ATOM 885 N N . LEU A 1 114 ? 2.430 -8.123 -5.848 1.00 90.75 114 LEU A N 1
ATOM 886 C CA . LEU A 1 114 ? 3.610 -7.293 -5.682 1.00 90.75 114 LEU A CA 1
ATOM 887 C C . LEU A 1 114 ? 3.288 -5.828 -6.014 1.00 90.75 114 LEU A C 1
ATOM 889 O O . LEU A 1 114 ? 2.472 -5.560 -6.891 1.00 90.75 114 LEU A O 1
ATOM 893 N N . PRO A 1 115 ? 3.934 -4.853 -5.365 1.00 86.88 115 PRO A N 1
ATOM 894 C CA . PRO A 1 115 ? 3.833 -3.449 -5.744 1.00 86.88 115 PRO A CA 1
ATOM 895 C C . PRO A 1 115 ? 4.385 -3.182 -7.150 1.00 86.88 115 PRO A C 1
ATOM 897 O O . PRO A 1 115 ? 5.017 -4.040 -7.767 1.00 86.88 115 PRO A O 1
ATOM 900 N N . LEU A 1 116 ? 4.195 -1.955 -7.638 1.00 84.19 116 LEU A N 1
ATOM 901 C CA . LEU A 1 116 ? 4.799 -1.521 -8.897 1.00 84.19 116 LEU A CA 1
ATOM 902 C C . LEU A 1 116 ? 6.322 -1.648 -8.859 1.00 84.19 116 LEU A C 1
ATOM 904 O O . LEU A 1 116 ? 6.969 -1.347 -7.850 1.00 84.19 116 LEU A O 1
ATOM 908 N N . THR A 1 117 ? 6.877 -2.068 -9.992 1.00 86.50 117 THR A N 1
ATOM 909 C CA . THR A 1 117 ? 8.317 -2.194 -10.169 1.00 86.50 117 THR A CA 1
ATOM 910 C C . THR A 1 117 ? 8.999 -0.831 -10.169 1.00 86.50 117 THR A C 1
ATOM 912 O O . THR A 1 117 ? 8.424 0.194 -10.544 1.00 86.50 117 THR A O 1
ATOM 915 N N . CYS A 1 118 ? 10.256 -0.839 -9.766 1.00 85.06 118 CYS A N 1
ATOM 916 C CA . CYS A 1 118 ? 11.177 0.275 -9.787 1.00 85.06 118 CYS A CA 1
ATOM 917 C C . CYS A 1 118 ? 12.177 0.081 -10.925 1.00 85.06 118 CYS A C 1
ATOM 919 O O . CYS A 1 118 ? 12.528 -1.057 -11.243 1.00 85.06 118 CYS A O 1
ATOM 921 N N . ASP A 1 119 ? 12.659 1.186 -11.501 1.00 84.75 119 ASP A N 1
ATOM 922 C CA . ASP A 1 119 ? 13.736 1.156 -12.505 1.00 84.75 119 ASP A CA 1
ATOM 923 C C . ASP A 1 119 ? 14.920 0.311 -12.002 1.00 84.75 119 ASP A C 1
ATOM 925 O O . ASP A 1 119 ? 15.363 -0.64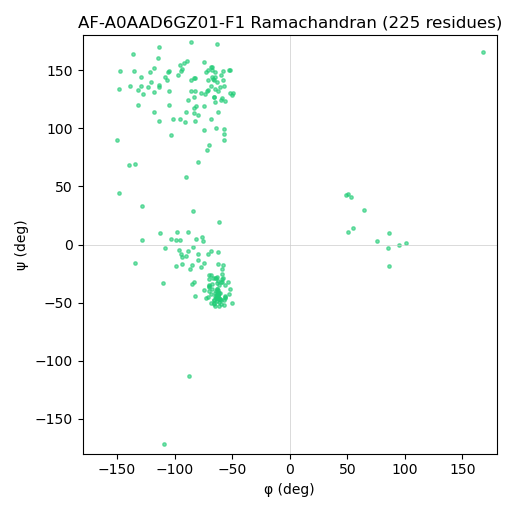1 -12.656 1.00 84.75 119 ASP A O 1
ATOM 929 N N . ASP A 1 120 ? 15.345 0.625 -10.774 1.00 82.81 120 ASP A N 1
ATOM 930 C CA . ASP A 1 120 ? 16.432 -0.029 -10.064 1.00 82.81 120 ASP A CA 1
ATOM 931 C C . ASP A 1 120 ? 16.058 -0.319 -8.610 1.00 82.81 120 ASP A C 1
ATOM 933 O O . ASP A 1 120 ? 15.333 0.441 -7.955 1.00 82.81 120 ASP A O 1
ATOM 937 N N . THR A 1 121 ? 16.637 -1.400 -8.094 1.00 85.31 121 THR A N 1
ATOM 938 C CA . THR A 1 121 ? 16.651 -1.739 -6.671 1.00 85.31 121 THR A CA 1
ATOM 939 C C . THR A 1 121 ? 18.083 -1.826 -6.175 1.00 85.31 121 THR A C 1
ATOM 941 O O . THR A 1 121 ? 18.943 -2.380 -6.862 1.00 85.31 121 THR A O 1
ATOM 944 N N . TYR A 1 122 ? 18.339 -1.330 -4.971 1.00 80.75 122 TYR A N 1
ATOM 945 C CA . TYR A 1 122 ? 19.664 -1.341 -4.364 1.00 80.75 122 TYR A CA 1
ATOM 946 C C . TYR A 1 122 ? 19.612 -1.968 -2.973 1.00 80.75 122 TYR A C 1
ATOM 948 O O . TYR A 1 122 ? 18.782 -1.592 -2.150 1.00 80.75 122 TYR A O 1
ATOM 956 N N . SER A 1 123 ? 20.493 -2.933 -2.713 1.00 79.69 123 SER A N 1
ATOM 957 C CA . SER A 1 123 ? 20.646 -3.494 -1.369 1.00 79.69 123 SER A CA 1
ATOM 958 C C . SER A 1 123 ? 21.535 -2.567 -0.559 1.00 79.69 123 SER A C 1
ATOM 960 O O . SER A 1 123 ? 22.670 -2.301 -0.948 1.00 79.69 123 SER A O 1
ATOM 962 N N . VAL A 1 124 ? 20.987 -2.043 0.529 1.00 75.38 124 VAL A N 1
ATOM 963 C CA . VAL A 1 124 ? 21.666 -1.059 1.365 1.00 75.38 124 VAL A CA 1
ATOM 964 C C . VAL A 1 124 ? 22.771 -1.722 2.183 1.00 75.38 124 VAL A C 1
ATOM 966 O O . VAL A 1 124 ? 22.534 -2.694 2.893 1.00 75.38 124 VAL A O 1
ATOM 969 N N . GLU A 1 125 ? 23.961 -1.136 2.127 1.00 72.50 125 GLU A N 1
ATOM 970 C CA . GLU A 1 125 ? 25.109 -1.464 2.963 1.00 72.50 125 GLU A CA 1
ATOM 971 C C . GLU A 1 125 ? 25.175 -0.546 4.200 1.00 72.50 125 GLU A C 1
ATOM 973 O O . GLU A 1 125 ? 24.856 0.646 4.106 1.00 72.50 125 GLU A O 1
ATOM 978 N N . PRO A 1 126 ? 25.707 -1.020 5.345 1.00 68.94 126 PRO A N 1
ATOM 979 C CA . PRO A 1 126 ? 25.773 -0.248 6.596 1.00 68.94 126 PRO A CA 1
ATOM 980 C C . PRO A 1 126 ? 26.537 1.085 6.517 1.00 68.94 126 PRO A C 1
ATOM 982 O O . PRO A 1 126 ? 26.431 1.925 7.409 1.00 68.94 126 PRO A O 1
ATOM 985 N N . THR A 1 127 ? 27.360 1.265 5.480 1.00 70.94 127 THR A N 1
ATOM 986 C CA . THR A 1 127 ? 28.171 2.474 5.259 1.00 70.94 127 THR A CA 1
ATOM 987 C C . THR A 1 127 ? 27.520 3.476 4.308 1.00 70.94 127 THR A C 1
ATOM 989 O O . THR A 1 127 ? 28.058 4.569 4.108 1.00 70.94 127 THR A O 1
ATOM 992 N N . ASN A 1 128 ? 26.375 3.138 3.709 1.00 74.44 128 ASN A N 1
ATOM 993 C CA . ASN A 1 128 ? 25.697 4.048 2.804 1.00 74.44 128 ASN A CA 1
ATOM 994 C C . ASN A 1 128 ? 25.065 5.228 3.542 1.00 74.44 128 ASN A C 1
ATOM 996 O O . ASN A 1 128 ? 24.597 5.127 4.672 1.00 74.44 128 ASN A O 1
ATOM 1000 N N . ASN A 1 129 ? 24.996 6.351 2.834 1.00 75.75 129 ASN A N 1
ATOM 1001 C CA . ASN A 1 129 ? 24.122 7.463 3.172 1.00 75.75 129 ASN A CA 1
ATOM 1002 C C . ASN A 1 129 ? 23.192 7.725 1.983 1.00 75.75 129 ASN A C 1
ATOM 1004 O O . ASN A 1 129 ? 23.574 7.503 0.829 1.00 75.75 129 ASN A O 1
ATOM 1008 N N . CYS A 1 130 ? 21.976 8.192 2.256 1.00 77.69 130 CYS A N 1
ATOM 1009 C CA . CYS A 1 130 ? 20.971 8.359 1.209 1.00 77.69 130 CYS A CA 1
ATOM 1010 C C . CYS A 1 130 ? 21.392 9.387 0.155 1.00 77.69 130 CYS A C 1
ATOM 1012 O O . CYS A 1 130 ? 21.101 9.187 -1.013 1.00 77.69 130 CYS A O 1
ATOM 1014 N N . THR A 1 131 ? 22.132 10.438 0.525 1.00 80.75 131 THR A N 1
ATOM 1015 C CA . THR A 1 131 ? 22.590 11.465 -0.426 1.00 80.75 131 THR A CA 1
ATOM 1016 C C . THR A 1 131 ? 23.520 10.891 -1.496 1.00 80.75 131 THR A C 1
ATOM 1018 O O . THR A 1 131 ? 23.419 11.255 -2.664 1.00 80.75 131 THR A O 1
ATOM 1021 N N . ALA A 1 132 ? 24.411 9.969 -1.125 1.00 81.56 132 ALA A N 1
ATOM 1022 C CA . ALA A 1 132 ? 25.290 9.283 -2.067 1.00 81.56 132 ALA A CA 1
ATOM 1023 C C . ALA A 1 132 ? 24.502 8.364 -3.008 1.00 81.56 132 ALA A C 1
ATOM 1025 O O . ALA A 1 132 ? 24.807 8.304 -4.197 1.00 81.56 132 ALA A O 1
ATOM 1026 N N . ILE A 1 133 ? 23.476 7.688 -2.488 1.00 81.19 133 ILE A N 1
ATOM 1027 C CA . ILE A 1 133 ? 22.573 6.856 -3.289 1.00 81.19 133 ILE A CA 1
ATOM 1028 C C . ILE A 1 133 ? 21.777 7.738 -4.257 1.00 81.19 133 ILE A C 1
ATOM 1030 O O . ILE A 1 133 ? 21.769 7.483 -5.456 1.00 81.19 133 ILE A O 1
ATOM 1034 N N . GLU A 1 134 ? 21.155 8.809 -3.768 1.00 83.25 134 GLU A N 1
ATOM 1035 C CA . GLU A 1 134 ? 20.399 9.749 -4.595 1.00 83.25 134 GLU A CA 1
ATOM 1036 C C . GLU A 1 134 ? 21.268 10.315 -5.717 1.00 83.25 134 GLU A C 1
ATOM 1038 O O . GLU A 1 134 ? 20.869 10.285 -6.878 1.00 83.25 134 GLU A O 1
ATOM 1043 N N . TYR A 1 135 ? 22.497 10.727 -5.402 1.00 84.62 135 TYR A N 1
ATOM 1044 C CA . TYR A 1 135 ? 23.451 11.187 -6.404 1.00 84.62 135 TYR A CA 1
ATOM 1045 C C . TYR A 1 135 ? 23.792 10.102 -7.438 1.00 84.62 135 TYR A C 1
ATOM 1047 O O . TYR A 1 135 ? 23.752 10.368 -8.639 1.00 84.62 135 TYR A O 1
ATOM 1055 N N . ALA A 1 136 ? 24.085 8.874 -6.997 1.00 84.88 136 ALA A N 1
ATOM 1056 C CA . ALA A 1 136 ? 24.440 7.763 -7.883 1.00 84.88 136 ALA A CA 1
ATOM 1057 C C . ALA A 1 136 ? 23.311 7.397 -8.861 1.00 84.88 136 ALA A C 1
ATOM 1059 O O . ALA A 1 136 ? 23.581 7.061 -10.013 1.00 84.88 136 ALA A O 1
ATOM 1060 N N . TYR A 1 137 ? 22.056 7.518 -8.426 1.00 82.12 137 TYR A N 1
ATOM 1061 C CA . TYR A 1 137 ? 20.871 7.214 -9.232 1.00 82.12 137 TYR A CA 1
ATOM 1062 C C . TYR A 1 137 ? 20.231 8.453 -9.881 1.00 82.12 137 TYR A C 1
ATOM 1064 O O . TYR A 1 137 ? 19.146 8.359 -10.456 1.00 82.12 137 TYR A O 1
ATOM 1072 N N . SER A 1 138 ? 20.902 9.613 -9.839 1.00 85.44 138 SER A N 1
ATOM 1073 C CA . SER A 1 138 ? 20.391 10.881 -10.389 1.00 85.44 138 SER A CA 1
ATOM 1074 C C . SER A 1 138 ? 18.994 11.248 -9.865 1.00 85.44 138 SER A C 1
ATOM 1076 O O . SER A 1 138 ? 18.123 11.694 -10.615 1.00 85.44 138 SER A O 1
ATOM 1078 N N . LEU A 1 139 ? 18.777 11.020 -8.572 1.00 80.44 139 LEU A N 1
ATOM 1079 C CA . LEU A 1 139 ? 17.569 11.373 -7.839 1.00 80.44 139 LEU A CA 1
ATOM 1080 C C . LEU A 1 139 ? 17.741 12.743 -7.170 1.00 80.44 139 LEU A C 1
ATOM 1082 O O . LEU A 1 139 ? 18.850 13.148 -6.814 1.00 80.44 139 LEU A O 1
ATOM 1086 N N . SER A 1 140 ? 16.637 13.464 -6.984 1.00 82.19 140 SER A N 1
ATOM 1087 C CA . SER A 1 140 ? 16.639 14.720 -6.227 1.00 82.19 140 SER A CA 1
ATOM 1088 C C . SER A 1 140 ? 16.764 14.434 -4.733 1.00 82.19 140 SER A C 1
ATOM 1090 O O . SER A 1 140 ? 16.371 13.369 -4.263 1.00 82.19 140 SER A O 1
ATOM 1092 N N . THR A 1 141 ? 17.240 15.408 -3.957 1.00 78.31 141 THR A N 1
ATOM 1093 C CA . THR A 1 141 ? 17.288 15.277 -2.495 1.00 78.31 141 THR A CA 1
ATOM 1094 C C . THR A 1 141 ? 15.903 14.966 -1.917 1.00 78.31 141 THR A C 1
ATOM 1096 O O . THR A 1 141 ? 14.956 15.725 -2.134 1.00 78.31 141 THR A O 1
ATOM 1099 N N . GLY A 1 142 ? 15.790 13.861 -1.178 1.00 73.94 142 GLY A N 1
ATOM 1100 C CA . GLY A 1 142 ? 14.547 13.373 -0.577 1.00 73.94 142 GLY A CA 1
ATOM 1101 C C . GLY A 1 142 ? 13.687 12.506 -1.504 1.00 73.94 142 GLY A C 1
ATOM 1102 O O . GLY A 1 142 ? 12.654 11.993 -1.066 1.00 73.94 142 GLY A O 1
ATOM 1103 N N . ASP A 1 143 ? 14.076 12.311 -2.769 1.00 77.56 143 ASP A N 1
ATOM 1104 C CA . ASP A 1 143 ? 13.372 11.393 -3.670 1.00 77.56 143 ASP A CA 1
ATOM 1105 C C . ASP A 1 143 ? 13.485 9.945 -3.190 1.00 77.56 143 ASP A C 1
ATOM 1107 O O . ASP A 1 143 ? 12.554 9.172 -3.408 1.00 77.56 143 ASP A O 1
ATOM 1111 N N . LEU A 1 144 ? 14.566 9.576 -2.492 1.00 78.69 144 LEU A N 1
ATOM 1112 C CA . LEU A 1 144 ? 14.731 8.214 -1.991 1.00 78.69 144 LEU A CA 1
ATOM 1113 C C . LEU A 1 144 ? 13.655 7.845 -0.961 1.00 78.69 144 LEU A C 1
ATOM 1115 O O . LEU A 1 144 ? 13.095 6.751 -1.026 1.00 78.69 144 LEU A O 1
ATOM 1119 N N . CYS A 1 145 ? 13.292 8.773 -0.072 1.00 76.88 145 CYS A N 1
ATOM 1120 C CA . CYS A 1 145 ? 12.234 8.576 0.925 1.00 76.88 145 CYS A CA 1
ATOM 1121 C C . CYS A 1 145 ? 10.851 8.383 0.288 1.00 76.88 145 CYS A C 1
ATOM 1123 O O . CYS A 1 145 ? 10.011 7.681 0.848 1.00 76.88 145 CYS A O 1
ATOM 1125 N N . LYS A 1 146 ? 10.602 8.960 -0.899 1.00 74.44 146 LYS A N 1
ATOM 1126 C CA . LYS A 1 146 ? 9.294 8.857 -1.579 1.00 74.44 146 LYS A CA 1
ATOM 1127 C C . LYS A 1 146 ? 8.906 7.412 -1.879 1.00 74.44 146 LYS A C 1
ATOM 1129 O O . LYS A 1 146 ? 7.724 7.085 -1.876 1.00 74.44 146 LYS A O 1
ATOM 1134 N N . TYR A 1 147 ? 9.898 6.572 -2.144 1.00 74.62 147 TYR A N 1
ATOM 1135 C CA . TYR A 1 147 ? 9.717 5.175 -2.540 1.00 74.62 147 TYR A CA 1
ATOM 1136 C C . TYR A 1 147 ? 10.109 4.193 -1.432 1.00 74.62 147 TYR A C 1
ATOM 1138 O O . TYR A 1 147 ? 9.952 2.979 -1.572 1.00 74.62 147 TYR A O 1
ATOM 1146 N N . ASN A 1 148 ? 10.613 4.728 -0.320 1.00 78.88 148 ASN A N 1
ATOM 1147 C CA . ASN A 1 148 ? 11.120 3.987 0.823 1.00 78.88 148 ASN A CA 1
ATOM 1148 C C . ASN A 1 148 ? 10.669 4.694 2.114 1.00 78.88 148 ASN A C 1
ATOM 1150 O O . ASN A 1 148 ? 11.500 5.278 2.806 1.00 78.88 148 ASN A O 1
ATOM 1154 N N . PRO A 1 149 ? 9.359 4.693 2.434 1.00 72.75 149 PRO A N 1
ATOM 1155 C CA . PRO A 1 149 ? 8.778 5.472 3.536 1.00 72.75 149 PRO A CA 1
ATOM 1156 C C . PRO A 1 149 ? 9.277 5.120 4.948 1.00 72.75 149 PRO A C 1
ATOM 1158 O O . PRO A 1 149 ? 8.927 5.807 5.901 1.00 72.75 149 PRO A O 1
ATOM 1161 N N . TRP A 1 150 ? 10.090 4.076 5.106 1.00 72.94 150 TRP A N 1
ATOM 1162 C CA . TRP A 1 150 ? 10.827 3.792 6.343 1.00 72.94 150 TRP A CA 1
ATOM 1163 C C . TRP A 1 150 ? 12.099 4.621 6.513 1.00 72.94 150 TRP A C 1
ATOM 1165 O O . TRP A 1 150 ? 12.680 4.589 7.589 1.00 72.94 150 TRP A O 1
ATOM 1175 N N . ILE A 1 151 ? 12.567 5.294 5.458 1.00 76.31 151 ILE A N 1
ATOM 1176 C CA . ILE A 1 151 ? 13.704 6.204 5.535 1.00 76.31 151 ILE A CA 1
ATOM 1177 C C . ILE A 1 151 ? 13.154 7.540 6.021 1.00 76.31 151 ILE A C 1
ATOM 1179 O O . ILE A 1 151 ? 12.340 8.169 5.337 1.00 76.31 151 ILE A O 1
ATOM 1183 N N . SER A 1 152 ? 13.611 7.983 7.185 1.00 70.12 152 SER A N 1
ATOM 1184 C CA . SER A 1 152 ? 13.337 9.308 7.719 1.00 70.12 152 SER A CA 1
ATOM 1185 C C . SER A 1 152 ? 13.688 10.404 6.712 1.00 70.12 152 SER A C 1
ATOM 1187 O O . SER A 1 152 ? 14.610 10.284 5.908 1.00 70.12 152 SER A O 1
ATOM 1189 N N . PHE A 1 153 ? 12.967 11.524 6.783 1.00 64.19 153 PHE A N 1
ATOM 1190 C CA . PHE A 1 153 ? 13.187 12.671 5.897 1.00 64.19 153 PHE A CA 1
ATOM 1191 C C . PHE A 1 153 ? 14.619 13.234 5.967 1.00 64.19 153 PHE A C 1
ATOM 1193 O O . PHE A 1 153 ? 15.114 13.796 4.995 1.00 64.19 153 PHE A O 1
ATOM 1200 N N . ASP A 1 154 ? 15.287 13.098 7.115 1.00 62.47 154 ASP A N 1
ATOM 1201 C CA . ASP A 1 154 ? 16.668 13.539 7.306 1.00 62.47 154 ASP A CA 1
ATOM 1202 C C . ASP A 1 154 ? 17.709 12.514 6.834 1.00 62.47 154 ASP A C 1
ATOM 1204 O O . ASP A 1 154 ? 18.901 12.823 6.854 1.00 62.47 154 ASP A O 1
ATOM 1208 N N . CYS A 1 155 ? 17.289 11.334 6.355 1.00 64.06 155 CYS A N 1
ATOM 1209 C CA . CYS A 1 155 ? 18.140 10.333 5.711 1.00 64.06 155 CYS A CA 1
ATOM 1210 C C . CYS A 1 155 ? 19.357 9.877 6.545 1.00 64.06 155 CYS A C 1
ATOM 1212 O O . CYS A 1 155 ? 20.292 9.280 5.999 1.00 64.06 155 CYS A O 1
ATOM 1214 N N . GLN A 1 156 ? 19.380 10.181 7.848 1.00 57.09 156 GLN A N 1
ATOM 1215 C CA . GLN A 1 156 ? 20.601 10.185 8.660 1.00 57.09 156 GLN A CA 1
ATOM 1216 C C . GLN A 1 156 ? 20.805 8.920 9.501 1.00 57.09 156 GLN A C 1
ATOM 1218 O O . GLN A 1 156 ? 21.929 8.684 9.948 1.00 57.09 156 GLN A O 1
ATOM 1223 N N . GLN A 1 157 ? 19.768 8.108 9.742 1.00 54.78 157 GLN A N 1
ATOM 1224 C CA . GLN A 1 157 ? 19.841 7.028 10.744 1.00 54.78 157 GLN A CA 1
ATOM 1225 C C . GLN A 1 157 ? 19.281 5.660 10.304 1.00 54.78 157 GLN A C 1
ATOM 1227 O O . GLN A 1 157 ? 19.632 4.663 10.931 1.00 54.78 157 GLN A O 1
ATOM 1232 N N . ASP A 1 158 ? 18.497 5.563 9.225 1.00 55.34 158 ASP A N 1
ATOM 1233 C CA . ASP A 1 158 ? 17.660 4.367 8.991 1.00 55.34 158 ASP A CA 1
ATOM 1234 C C . ASP A 1 158 ? 18.267 3.273 8.101 1.00 55.34 158 ASP A C 1
ATOM 1236 O O . ASP A 1 158 ? 17.744 2.162 8.033 1.00 55.34 158 ASP A O 1
ATOM 1240 N N . LEU A 1 159 ? 19.417 3.520 7.469 1.00 54.09 159 LEU A N 1
ATOM 1241 C CA . LEU A 1 159 ? 20.109 2.510 6.651 1.00 54.09 159 LEU A CA 1
ATOM 1242 C C . LEU A 1 159 ? 20.853 1.448 7.489 1.00 54.09 159 LEU A C 1
ATOM 1244 O O . LEU A 1 159 ? 21.569 0.614 6.945 1.00 54.09 159 LEU A O 1
ATOM 1248 N N . ARG A 1 160 ? 20.690 1.459 8.820 1.00 52.88 160 ARG A N 1
ATOM 1249 C CA . ARG A 1 160 ? 21.294 0.474 9.735 1.00 52.88 160 ARG A CA 1
ATOM 1250 C C . ARG A 1 160 ? 20.545 -0.858 9.790 1.00 52.88 160 ARG A C 1
ATOM 1252 O O . ARG A 1 160 ? 21.032 -1.787 10.427 1.00 52.88 160 ARG A O 1
ATOM 1259 N N . HIS A 1 161 ? 19.374 -0.968 9.168 1.00 55.41 161 HIS A N 1
ATOM 1260 C CA . HIS A 1 161 ? 18.718 -2.260 9.007 1.00 55.41 161 HIS A CA 1
ATOM 1261 C C . HIS A 1 161 ? 19.319 -2.971 7.788 1.00 55.41 161 HIS A C 1
ATOM 1263 O O . HIS A 1 161 ? 19.042 -2.601 6.651 1.00 55.41 161 HIS A O 1
ATOM 1269 N N . GLU A 1 162 ? 20.135 -3.997 8.049 1.00 50.72 162 GLU A N 1
ATOM 1270 C CA . GLU A 1 162 ? 20.912 -4.827 7.100 1.00 50.72 162 GLU A CA 1
ATOM 1271 C C . GLU A 1 162 ? 20.057 -5.617 6.078 1.00 50.72 162 GLU A C 1
ATOM 1273 O O . GLU A 1 162 ? 20.480 -6.628 5.524 1.00 50.72 162 GLU A O 1
ATOM 1278 N N . SER A 1 163 ? 18.804 -5.227 5.847 1.00 55.50 163 SER A N 1
ATOM 1279 C CA . SER A 1 163 ? 17.827 -5.995 5.069 1.00 55.50 163 SER A CA 1
ATOM 1280 C C . SER A 1 163 ? 16.839 -5.082 4.340 1.00 55.50 163 SER A C 1
ATOM 1282 O O . SER A 1 163 ? 15.630 -5.317 4.326 1.00 55.50 163 SER A O 1
ATOM 1284 N N . LEU A 1 164 ? 17.336 -4.017 3.713 1.00 69.19 164 LEU A N 1
ATOM 1285 C CA . LEU A 1 164 ? 16.509 -3.102 2.926 1.00 69.19 164 LEU A CA 1
ATOM 1286 C C . LEU A 1 164 ? 16.968 -3.128 1.467 1.00 69.19 164 LEU A C 1
ATOM 1288 O O . LEU A 1 164 ? 18.080 -2.705 1.152 1.00 69.19 164 LEU A O 1
ATOM 1292 N N . SER A 1 165 ? 16.103 -3.623 0.575 1.00 79.50 165 SER A N 1
ATOM 1293 C CA . SER A 1 165 ? 16.239 -3.368 -0.857 1.00 79.50 165 SER A CA 1
ATOM 1294 C C . SER A 1 165 ? 15.430 -2.117 -1.165 1.00 79.50 165 SER A C 1
ATOM 1296 O O . SER A 1 165 ? 14.196 -2.125 -1.112 1.00 79.50 165 SER A O 1
ATOM 1298 N N . ILE A 1 166 ? 16.131 -1.010 -1.384 1.00 81.25 166 ILE A N 1
ATOM 1299 C CA . ILE A 1 166 ? 15.497 0.267 -1.677 1.00 81.25 166 ILE A CA 1
ATOM 1300 C C . ILE A 1 166 ? 15.146 0.333 -3.155 1.00 81.25 166 ILE A C 1
ATOM 1302 O O . ILE A 1 166 ? 15.967 0.041 -4.023 1.00 81.25 166 ILE A O 1
ATOM 1306 N N . GLY A 1 167 ? 13.916 0.732 -3.442 1.00 76.12 167 GLY A N 1
ATOM 1307 C CA . GLY A 1 167 ? 13.512 1.044 -4.802 1.00 76.12 167 GLY A CA 1
ATOM 1308 C C . GLY A 1 167 ? 13.847 2.493 -5.142 1.00 76.12 167 GLY A C 1
ATOM 1309 O O . GLY A 1 167 ? 13.720 3.371 -4.288 1.00 76.12 167 GLY A O 1
ATOM 1310 N N . THR A 1 168 ? 14.287 2.760 -6.369 1.00 81.38 168 THR A N 1
ATOM 1311 C CA . THR A 1 168 ? 14.491 4.135 -6.849 1.00 81.38 168 THR A CA 1
ATOM 1312 C C . THR A 1 168 ? 13.188 4.669 -7.436 1.00 81.38 168 THR A C 1
ATOM 1314 O O . THR A 1 168 ? 12.220 4.830 -6.708 1.00 81.38 168 THR A O 1
ATOM 1317 N N . ARG A 1 169 ? 13.095 4.926 -8.741 1.00 75.75 169 ARG A N 1
ATOM 1318 C CA . ARG A 1 169 ? 11.855 5.359 -9.395 1.00 75.75 169 ARG A CA 1
ATOM 1319 C C . ARG A 1 169 ? 10.867 4.190 -9.476 1.00 75.75 169 ARG A C 1
ATOM 1321 O O . ARG A 1 169 ? 10.743 3.539 -10.503 1.00 75.75 169 ARG A O 1
ATOM 1328 N N . CYS A 1 170 ? 10.162 3.927 -8.378 1.00 70.06 170 CYS A N 1
ATOM 1329 C CA . CYS A 1 170 ? 9.078 2.946 -8.294 1.00 70.06 170 CYS A CA 1
ATOM 1330 C C . CYS A 1 170 ? 7.798 3.534 -8.869 1.00 70.06 170 CYS A C 1
ATOM 1332 O O . CYS A 1 170 ? 6.891 3.930 -8.135 1.00 70.06 170 CYS A O 1
ATOM 1334 N N . LYS A 1 171 ? 7.771 3.699 -10.190 1.00 67.69 171 LYS A N 1
ATOM 1335 C CA . LYS A 1 171 ? 6.596 4.136 -10.935 1.00 67.69 171 LYS A CA 1
ATOM 1336 C C . LYS A 1 171 ? 6.638 3.504 -12.312 1.00 67.69 171 LYS A C 1
ATOM 1338 O O . LYS A 1 171 ? 7.624 3.653 -13.024 1.00 67.69 171 LYS A O 1
ATOM 1343 N N . SER A 1 172 ? 5.507 2.958 -12.738 1.00 63.53 172 SER A N 1
ATOM 1344 C CA . SER A 1 172 ? 5.178 3.061 -14.151 1.00 63.53 172 SER A CA 1
ATOM 1345 C C . SER A 1 172 ? 4.973 4.548 -14.449 1.00 63.53 172 SER A C 1
ATOM 1347 O O . SER A 1 172 ? 4.164 5.227 -13.813 1.00 63.53 172 SER A O 1
ATOM 1349 N N . ASN A 1 173 ? 5.735 5.092 -15.391 1.00 66.12 173 ASN A N 1
ATOM 1350 C CA . ASN A 1 173 ? 5.478 6.423 -15.944 1.00 66.12 173 ASN A CA 1
ATOM 1351 C C . ASN A 1 173 ? 4.282 6.405 -16.924 1.00 66.12 173 ASN A C 1
ATOM 1353 O O . ASN A 1 173 ? 3.966 7.439 -17.511 1.00 66.12 173 ASN A O 1
ATOM 1357 N N . GLY A 1 174 ? 3.625 5.248 -17.078 1.00 72.44 174 GLY A N 1
ATOM 1358 C CA . GLY A 1 174 ? 2.557 4.972 -18.031 1.00 72.44 174 GLY A CA 1
ATOM 1359 C C . GLY A 1 174 ? 3.045 4.779 -19.469 1.00 72.44 174 GLY A C 1
ATOM 1360 O O . GLY A 1 174 ? 2.224 4.602 -20.365 1.00 72.44 174 GLY A O 1
ATOM 1361 N N . TYR A 1 175 ? 4.360 4.812 -19.704 1.00 73.81 175 TYR A N 1
ATOM 1362 C CA . TYR A 1 175 ? 4.965 4.513 -20.996 1.00 73.81 175 TYR A CA 1
ATOM 1363 C C . TYR A 1 175 ? 5.441 3.061 -21.034 1.00 73.81 175 TYR A C 1
ATOM 1365 O O . TYR A 1 175 ? 5.918 2.511 -20.046 1.00 73.81 175 TYR A O 1
ATOM 1373 N N . SER A 1 176 ? 5.343 2.457 -22.213 1.00 71.75 176 SER A N 1
ATOM 1374 C CA . SER A 1 176 ? 5.884 1.132 -22.505 1.00 71.75 176 SER A CA 1
ATOM 1375 C C . SER A 1 176 ? 7.096 1.262 -23.421 1.00 71.75 176 SER A C 1
ATOM 1377 O O . SER A 1 176 ? 7.103 2.101 -24.322 1.00 71.75 176 SER A O 1
ATOM 1379 N N . GLU A 1 177 ? 8.097 0.401 -23.236 1.00 66.62 177 GLU A N 1
ATOM 1380 C CA . GLU A 1 177 ? 9.245 0.291 -24.148 1.00 66.62 177 GLU A CA 1
ATOM 1381 C C . GLU A 1 177 ? 8.902 -0.475 -25.437 1.00 66.62 177 GLU A C 1
ATOM 1383 O O . GLU A 1 177 ? 9.590 -0.342 -26.449 1.00 66.62 177 GLU A O 1
ATOM 1388 N N . ALA A 1 178 ? 7.823 -1.264 -25.412 1.00 68.88 178 ALA A N 1
ATOM 1389 C CA . ALA A 1 178 ? 7.340 -2.044 -26.544 1.00 68.88 178 ALA A CA 1
ATOM 1390 C C . ALA A 1 178 ? 5.982 -1.528 -27.032 1.00 68.88 178 ALA A C 1
ATOM 1392 O O . ALA A 1 178 ? 5.082 -1.247 -26.237 1.00 68.88 178 ALA A O 1
ATOM 1393 N N . TRP A 1 179 ? 5.831 -1.438 -28.352 1.00 87.31 179 TRP A N 1
ATOM 1394 C CA . TRP A 1 179 ? 4.563 -1.130 -29.011 1.00 87.31 179 TRP A CA 1
ATOM 1395 C C . TRP A 1 179 ? 3.701 -2.390 -29.164 1.00 87.31 179 TRP A C 1
ATOM 1397 O O . TRP A 1 179 ? 4.227 -3.465 -29.458 1.00 87.31 179 TRP A O 1
ATOM 1407 N N . SER A 1 180 ? 2.383 -2.241 -29.013 1.00 83.94 180 SER A N 1
ATOM 1408 C CA . SER A 1 180 ? 1.400 -3.308 -29.206 1.00 83.94 180 SER A CA 1
ATOM 1409 C C . SER A 1 180 ? 0.243 -2.831 -30.098 1.00 83.94 180 SER A C 1
ATOM 1411 O O . SER A 1 180 ? -0.287 -1.738 -29.869 1.00 83.94 180 SER A O 1
ATOM 1413 N N . PRO A 1 181 ? -0.183 -3.612 -31.111 1.00 87.50 181 PRO A N 1
ATOM 1414 C CA . PRO A 1 181 ? -1.313 -3.237 -31.955 1.00 87.50 181 PRO A CA 1
ATOM 1415 C C . PRO A 1 181 ? -2.645 -3.263 -31.179 1.00 87.50 181 PRO A C 1
ATOM 1417 O O . PRO A 1 181 ? -2.791 -4.059 -30.248 1.00 87.50 181 PRO A O 1
ATOM 1420 N N . PRO A 1 182 ? -3.644 -2.450 -31.582 1.00 88.75 182 PRO A N 1
ATOM 1421 C CA . PRO A 1 182 ? -4.988 -2.525 -31.014 1.00 88.75 182 PRO A CA 1
ATOM 1422 C C . PRO A 1 182 ? -5.611 -3.926 -31.173 1.00 88.75 182 PRO A C 1
ATOM 1424 O O . PRO A 1 182 ? -5.342 -4.598 -32.178 1.00 88.75 182 PRO A O 1
ATOM 1427 N N . PRO A 1 183 ? -6.486 -4.364 -30.245 1.00 88.00 183 PRO A N 1
ATOM 1428 C CA . PRO A 1 183 ? -7.164 -5.654 -30.348 1.00 88.00 183 PRO A CA 1
ATOM 1429 C C . PRO A 1 183 ? -7.965 -5.797 -31.650 1.00 88.00 183 PRO A C 1
ATOM 1431 O O . PRO A 1 183 ? -8.694 -4.895 -32.069 1.00 88.00 183 PRO A O 1
ATOM 1434 N N . THR A 1 184 ? -7.857 -6.960 -32.296 1.00 82.19 184 THR A N 1
ATOM 1435 C CA . THR A 1 184 ? -8.594 -7.272 -33.528 1.00 82.19 184 THR A CA 1
ATOM 1436 C C . THR A 1 184 ? -10.083 -7.389 -33.186 1.00 82.19 184 THR A C 1
ATOM 1438 O O . THR A 1 184 ? -10.466 -8.359 -32.543 1.00 82.19 184 THR A O 1
ATOM 1441 N N . ASN A 1 185 ? -10.900 -6.410 -33.597 1.00 83.75 185 ASN A N 1
ATOM 1442 C CA . ASN A 1 185 ? -12.340 -6.208 -33.306 1.00 83.75 185 ASN A CA 1
ATOM 1443 C C . ASN A 1 185 ? -12.683 -5.176 -32.218 1.00 83.75 185 ASN A C 1
ATOM 1445 O O . ASN A 1 185 ? -13.868 -4.949 -31.976 1.00 83.75 185 ASN A O 1
ATOM 1449 N N . ALA A 1 186 ? -11.702 -4.504 -31.612 1.00 82.56 186 ALA A N 1
ATOM 1450 C CA . ALA A 1 186 ? -11.988 -3.362 -30.747 1.00 82.56 186 ALA A CA 1
ATOM 1451 C C . ALA A 1 186 ? -12.179 -2.080 -31.572 1.00 82.56 186 ALA A C 1
ATOM 1453 O O . ALA A 1 186 ? -11.491 -1.851 -32.570 1.00 82.56 186 ALA A O 1
ATOM 1454 N N . THR A 1 187 ? -13.104 -1.223 -31.136 1.00 88.75 187 THR A N 1
ATOM 1455 C CA . THR A 1 187 ? -13.223 0.141 -31.665 1.00 88.75 187 THR A CA 1
ATOM 1456 C C . THR A 1 187 ? -12.352 1.051 -30.812 1.00 88.75 187 THR A C 1
ATOM 1458 O O . THR A 1 187 ? -12.619 1.221 -29.626 1.00 88.75 187 THR A O 1
ATOM 1461 N N . VAL A 1 188 ? -11.300 1.616 -31.404 1.00 91.12 188 VAL A N 1
ATOM 1462 C CA . VAL A 1 188 ? -10.460 2.609 -30.724 1.00 91.12 188 VAL A CA 1
ATOM 1463 C C . VAL A 1 188 ? -11.252 3.910 -30.598 1.00 91.12 188 VAL A C 1
ATOM 1465 O O . VAL A 1 188 ? -11.863 4.349 -31.575 1.00 91.12 188 VAL A O 1
ATOM 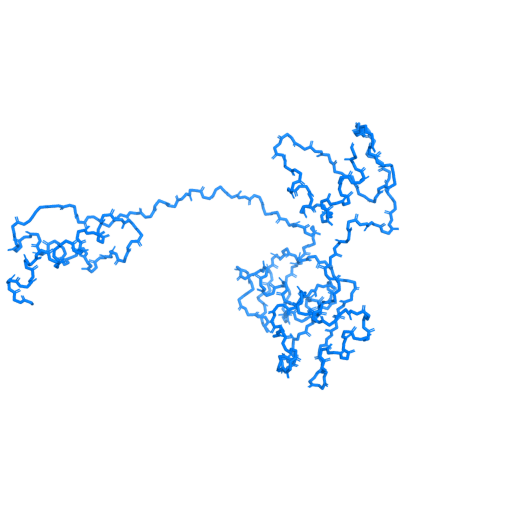1468 N N . ALA A 1 189 ? -11.261 4.501 -29.402 1.00 89.81 189 ALA A N 1
ATOM 1469 C CA . ALA A 1 189 ? -11.927 5.775 -29.164 1.00 89.81 189 ALA A CA 1
ATOM 1470 C C . ALA A 1 189 ? -11.337 6.879 -30.057 1.00 89.81 189 ALA A C 1
ATOM 1472 O O . ALA A 1 189 ? -10.149 6.875 -30.393 1.00 89.81 189 ALA A O 1
ATOM 1473 N N . GLU A 1 190 ? -12.184 7.818 -30.478 1.00 93.19 190 GLU A N 1
ATOM 1474 C CA . GLU A 1 190 ? -11.741 8.947 -31.292 1.00 93.19 190 GLU A CA 1
ATOM 1475 C C . GLU A 1 190 ? -10.692 9.764 -30.528 1.00 93.19 190 GLU A C 1
ATOM 1477 O O . GLU A 1 190 ? -10.844 10.010 -29.339 1.00 93.19 190 GLU A O 1
ATOM 1482 N N . GLY A 1 191 ? -9.607 10.151 -31.202 1.00 90.50 191 GLY A N 1
ATOM 1483 C CA . GLY A 1 191 ? -8.513 10.908 -30.585 1.00 90.50 191 GLY A CA 1
ATOM 1484 C C . GLY A 1 191 ? -7.443 10.056 -29.895 1.00 90.50 191 GLY A C 1
ATOM 1485 O O . GLY A 1 191 ? -6.320 10.538 -29.738 1.00 90.50 191 GLY A O 1
ATOM 1486 N N . THR A 1 192 ? -7.720 8.788 -29.565 1.00 92.81 192 THR A N 1
ATOM 1487 C CA . THR A 1 192 ? -6.734 7.901 -28.932 1.00 92.81 192 THR A CA 1
ATOM 1488 C C . THR A 1 192 ? -5.544 7.617 -29.854 1.00 92.81 192 THR A C 1
ATOM 1490 O O . THR A 1 192 ? -5.695 7.289 -31.034 1.00 92.81 192 THR A O 1
ATOM 1493 N N . THR A 1 193 ? -4.328 7.714 -29.312 1.00 91.19 193 THR A N 1
ATOM 1494 C CA . THR A 1 193 ? -3.103 7.394 -30.062 1.00 91.19 193 THR A CA 1
ATOM 1495 C C . THR A 1 193 ? -2.998 5.899 -30.381 1.00 91.19 193 THR A C 1
ATOM 1497 O O . THR A 1 193 ? -3.352 5.050 -29.571 1.00 91.19 193 THR A O 1
ATOM 1500 N N . LEU A 1 194 ? -2.451 5.552 -31.552 1.00 90.25 194 LEU A N 1
ATOM 1501 C CA . LEU A 1 194 ? -2.155 4.158 -31.928 1.00 90.25 194 LEU A CA 1
ATOM 1502 C C . LEU A 1 194 ? -0.757 3.696 -31.480 1.00 90.25 194 LEU A C 1
ATOM 1504 O O . LEU A 1 194 ? -0.408 2.524 -31.636 1.00 90.25 194 LEU A O 1
ATOM 1508 N N . ASN A 1 195 ? 0.048 4.603 -30.921 1.00 88.50 195 ASN A N 1
ATOM 1509 C CA . ASN A 1 195 ? 1.382 4.311 -30.395 1.00 88.50 195 ASN A CA 1
ATOM 1510 C C . ASN A 1 195 ? 1.310 3.918 -28.911 1.00 88.50 195 ASN A C 1
ATOM 1512 O O . ASN A 1 195 ? 1.923 4.561 -28.062 1.00 88.50 195 ASN A O 1
ATOM 1516 N N . CYS A 1 196 ? 0.544 2.871 -28.609 1.00 85.62 196 CYS A N 1
ATOM 1517 C CA . CYS A 1 196 ? 0.352 2.356 -27.254 1.00 85.62 196 CYS A CA 1
ATOM 1518 C C . CYS A 1 196 ? 1.117 1.045 -27.052 1.00 85.62 196 CYS A C 1
ATOM 1520 O O . CYS A 1 196 ? 1.287 0.257 -27.982 1.00 85.62 196 CYS A O 1
ATOM 1522 N N . GLY A 1 197 ? 1.580 0.797 -25.826 1.00 84.00 197 GLY A N 1
ATOM 1523 C CA . GLY A 1 197 ? 2.162 -0.499 -25.454 1.00 84.00 197 GLY A CA 1
ATOM 1524 C C . GLY A 1 197 ? 1.172 -1.474 -24.830 1.00 84.00 197 GLY A C 1
ATOM 1525 O O . GLY A 1 197 ? 1.429 -2.674 -24.790 1.00 84.00 197 GLY A O 1
ATOM 1526 N N . ARG A 1 198 ? 0.027 -0.966 -24.371 1.00 85.56 198 ARG A N 1
ATOM 1527 C CA . ARG A 1 198 ? -1.065 -1.733 -23.777 1.00 85.56 198 ARG A CA 1
ATOM 1528 C C . ARG A 1 198 ? -2.391 -1.055 -24.123 1.00 85.56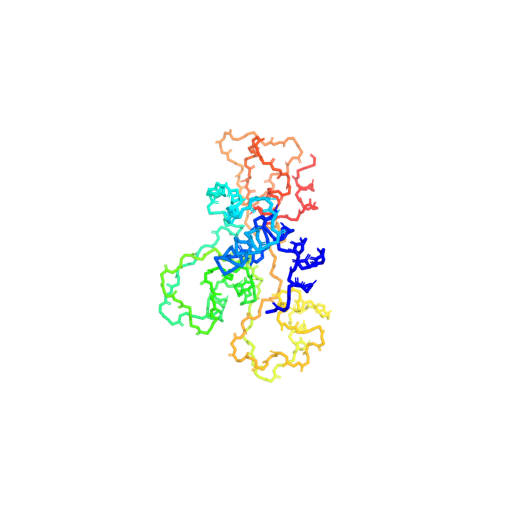 198 ARG A C 1
ATOM 1530 O O . ARG A 1 198 ? -2.425 0.160 -24.306 1.00 85.56 198 ARG A O 1
ATOM 1537 N N . TRP A 1 199 ? -3.447 -1.853 -24.242 1.00 89.06 199 TRP A N 1
ATOM 1538 C CA . TRP A 1 199 ? -4.799 -1.412 -24.575 1.00 89.06 199 TRP A CA 1
ATOM 1539 C C . TRP A 1 199 ? -5.760 -1.861 -23.479 1.00 89.06 199 TRP A C 1
ATOM 1541 O O . TRP A 1 199 ? -5.689 -3.014 -23.059 1.00 89.06 199 TRP A O 1
ATOM 1551 N N . HIS A 1 200 ? -6.652 -0.964 -23.061 1.00 90.00 200 HIS A N 1
ATOM 1552 C CA . HIS A 1 200 ? -7.708 -1.234 -22.085 1.00 90.00 200 HIS A CA 1
ATOM 1553 C C . HIS A 1 200 ? -9.073 -1.040 -22.742 1.00 90.00 200 HIS A C 1
ATOM 1555 O O . HIS A 1 200 ? -9.304 -0.023 -23.400 1.00 90.00 200 HIS A O 1
ATOM 1561 N N . GLU A 1 201 ? -9.969 -2.008 -22.575 1.00 90.12 201 GLU A N 1
ATOM 1562 C CA . GLU A 1 201 ? -11.357 -1.903 -23.027 1.00 90.12 201 GLU A CA 1
ATOM 1563 C C . GLU A 1 201 ? -12.220 -1.433 -21.855 1.00 90.12 201 GLU A C 1
ATOM 1565 O O . GLU A 1 201 ? -12.439 -2.179 -20.906 1.00 90.12 201 GLU A O 1
ATOM 1570 N N . ALA A 1 202 ? -12.685 -0.183 -21.914 1.00 87.25 202 ALA A N 1
ATOM 1571 C CA . ALA A 1 202 ? -13.437 0.418 -20.818 1.00 87.25 202 ALA A CA 1
ATOM 1572 C C . ALA A 1 202 ? -14.793 -0.279 -20.603 1.00 87.25 202 ALA A C 1
ATOM 1574 O O . ALA A 1 202 ? -15.612 -0.365 -21.523 1.00 87.25 202 ALA A O 1
ATOM 1575 N N . ALA A 1 203 ? -15.058 -0.711 -19.370 1.00 87.75 203 ALA A N 1
ATOM 1576 C CA . ALA A 1 203 ? -16.333 -1.293 -18.966 1.00 87.75 203 ALA A CA 1
ATOM 1577 C C . ALA A 1 203 ? -17.269 -0.247 -18.332 1.00 87.75 203 ALA A C 1
ATOM 1579 O O . ALA A 1 203 ? -16.842 0.750 -17.753 1.00 87.75 203 ALA A O 1
ATOM 1580 N N . ALA A 1 204 ? -18.584 -0.482 -18.407 1.00 87.44 204 ALA A N 1
ATOM 1581 C CA . ALA A 1 204 ? -19.603 0.478 -17.960 1.00 87.44 204 ALA A CA 1
ATOM 1582 C C . ALA A 1 204 ? -19.557 0.820 -16.454 1.00 87.44 204 ALA A C 1
ATOM 1584 O O . ALA A 1 204 ? -20.161 1.807 -16.037 1.00 87.44 204 ALA A O 1
ATOM 1585 N N . ASN A 1 205 ? -18.883 0.007 -15.639 1.00 88.56 205 ASN A N 1
ATOM 1586 C CA . ASN A 1 205 ? -18.732 0.187 -14.194 1.00 88.56 205 ASN A CA 1
ATOM 1587 C C . ASN A 1 205 ? -17.354 0.736 -13.779 1.00 88.56 205 ASN A C 1
ATOM 1589 O O . ASN A 1 205 ? -17.089 0.849 -12.583 1.00 88.56 205 ASN A O 1
ATOM 1593 N N . GLU A 1 206 ? -16.482 1.082 -14.727 1.00 88.06 206 GLU A N 1
ATOM 1594 C CA . GLU A 1 206 ? -15.160 1.626 -14.426 1.00 88.06 206 GLU A CA 1
ATOM 1595 C C . GLU A 1 206 ? -15.171 3.150 -14.296 1.00 88.06 206 GLU A C 1
ATOM 1597 O O . GLU A 1 206 ? -16.027 3.862 -14.822 1.00 88.06 206 GLU A O 1
ATOM 1602 N N . THR A 1 207 ? -14.166 3.670 -13.594 1.00 89.94 207 THR A N 1
ATOM 1603 C CA . THR A 1 207 ? -13.912 5.109 -13.498 1.00 89.94 207 THR A CA 1
ATOM 1604 C C . THR A 1 207 ? -12.545 5.425 -14.084 1.00 89.94 207 THR A C 1
ATOM 1606 O O . THR A 1 207 ? -11.632 4.604 -14.002 1.00 89.94 207 THR A O 1
ATOM 1609 N N . CYS A 1 208 ? -12.353 6.640 -14.606 1.00 88.25 208 CYS A N 1
ATOM 1610 C CA . CYS A 1 208 ? -11.051 7.052 -15.144 1.00 88.25 208 CYS A CA 1
ATOM 1611 C C . CYS A 1 208 ? -9.920 6.908 -14.113 1.00 88.25 208 CYS A C 1
ATOM 1613 O O . CYS A 1 208 ? -8.801 6.560 -14.473 1.00 88.25 208 CYS A O 1
ATOM 1615 N N . VAL A 1 209 ? -10.208 7.151 -12.828 1.00 85.81 209 VAL A N 1
ATOM 1616 C CA . VAL A 1 209 ? -9.229 6.987 -11.743 1.00 85.81 209 VAL A CA 1
ATOM 1617 C C . VAL A 1 209 ? -8.891 5.512 -11.527 1.00 85.81 209 VAL A C 1
ATOM 1619 O O . VAL A 1 209 ? -7.715 5.187 -11.383 1.00 85.81 209 VAL A O 1
ATOM 1622 N N . GLY A 1 210 ? -9.897 4.632 -11.553 1.00 83.12 210 GLY A N 1
ATOM 1623 C CA . GLY A 1 210 ? -9.701 3.183 -11.469 1.00 83.12 210 GLY A CA 1
ATOM 1624 C C . GLY A 1 210 ? -8.829 2.659 -12.608 1.00 83.12 210 GLY A C 1
ATOM 1625 O O . GLY A 1 210 ? -7.834 1.994 -12.345 1.00 83.12 210 GLY A O 1
ATOM 1626 N N . ILE A 1 211 ? -9.122 3.067 -13.846 1.00 86.94 211 ILE A N 1
ATOM 1627 C CA . ILE A 1 211 ? -8.328 2.701 -15.030 1.00 86.94 211 ILE A CA 1
ATOM 1628 C C . ILE A 1 211 ? -6.897 3.242 -14.913 1.00 86.94 211 ILE A C 1
ATOM 1630 O O . ILE A 1 211 ? -5.943 2.520 -15.178 1.00 86.94 211 ILE A O 1
ATOM 1634 N N . CYS A 1 212 ? -6.711 4.492 -14.470 1.00 85.75 212 CYS A N 1
ATOM 1635 C CA . CYS A 1 212 ? -5.370 5.053 -14.276 1.00 85.75 212 CYS A CA 1
ATOM 1636 C C . CYS A 1 212 ? -4.547 4.258 -13.255 1.00 85.75 212 CYS A C 1
ATOM 1638 O O . CYS A 1 212 ? -3.354 4.036 -13.461 1.00 85.75 212 CYS A O 1
ATOM 1640 N N . ALA A 1 213 ? -5.179 3.844 -12.154 1.00 79.50 213 ALA A N 1
ATOM 1641 C CA . ALA A 1 213 ? -4.535 3.016 -11.148 1.00 79.50 213 ALA A CA 1
ATOM 1642 C C . ALA A 1 213 ? -4.187 1.637 -11.721 1.00 79.50 213 ALA A C 1
ATOM 1644 O O . ALA A 1 213 ? -3.027 1.246 -11.655 1.00 79.50 213 ALA A O 1
ATOM 1645 N N . GLN A 1 214 ? -5.159 0.956 -12.334 1.00 77.75 214 GLN A N 1
ATOM 1646 C CA . GLN A 1 214 ? -5.010 -0.373 -12.929 1.00 77.75 214 GLN A CA 1
ATOM 1647 C C . GLN A 1 214 ? -3.914 -0.420 -13.992 1.00 77.75 214 GLN A C 1
ATOM 1649 O O . GLN A 1 214 ? -2.982 -1.210 -13.908 1.00 77.75 214 GLN A O 1
ATOM 1654 N N . GLU A 1 215 ? -3.970 0.489 -14.958 1.00 81.88 215 GLU A N 1
ATOM 1655 C CA . GLU A 1 215 ? -3.016 0.530 -16.064 1.00 81.88 215 GLU A CA 1
ATOM 1656 C C . GLU A 1 215 ? -1.706 1.222 -15.682 1.00 81.88 215 GLU A C 1
ATOM 1658 O O . GLU A 1 215 ? -0.824 1.429 -16.519 1.00 81.88 215 GLU A O 1
ATOM 1663 N N . SER A 1 216 ? -1.566 1.589 -14.402 1.00 78.06 216 SER A N 1
ATOM 1664 C CA . SER A 1 216 ? -0.386 2.243 -13.852 1.00 78.06 216 SER A CA 1
ATOM 1665 C C . SER A 1 216 ? 0.044 3.440 -14.709 1.00 78.06 216 SER A C 1
ATOM 1667 O O . SER A 1 216 ? 1.224 3.646 -15.001 1.00 78.06 216 SER A O 1
ATOM 1669 N N . ILE A 1 217 ? -0.936 4.227 -15.149 1.00 82.19 217 ILE A N 1
ATOM 1670 C CA . ILE A 1 217 ? -0.768 5.384 -16.021 1.00 82.19 217 ILE A CA 1
ATOM 1671 C C . ILE A 1 217 ? -1.126 6.645 -15.244 1.00 82.19 217 ILE A C 1
ATOM 1673 O O . ILE A 1 217 ? -2.114 6.718 -14.516 1.00 82.19 217 ILE A O 1
ATOM 1677 N N . THR A 1 218 ? -0.300 7.680 -15.376 1.00 84.62 218 THR A N 1
ATOM 1678 C CA . THR A 1 218 ? -0.627 8.959 -14.740 1.00 84.62 218 THR A CA 1
ATOM 1679 C C . THR A 1 218 ? -1.868 9.556 -15.397 1.00 84.62 218 THR A C 1
ATOM 1681 O O . THR A 1 218 ? -1.995 9.514 -16.617 1.00 84.62 218 THR A O 1
ATOM 1684 N N . HIS A 1 219 ? -2.742 10.192 -14.617 1.00 86.06 219 HIS A N 1
ATOM 1685 C CA . HIS A 1 219 ? -3.924 10.873 -15.156 1.00 86.06 219 HIS A CA 1
ATOM 1686 C C . HIS A 1 219 ? -3.578 11.862 -16.287 1.00 86.06 219 HIS A C 1
ATOM 1688 O O . HIS A 1 219 ? -4.284 11.949 -17.286 1.00 86.06 219 HIS A O 1
ATOM 1694 N N . ALA A 1 220 ? -2.452 12.574 -16.161 1.00 86.38 220 ALA A N 1
ATOM 1695 C CA . ALA A 1 220 ? -1.973 13.486 -17.196 1.00 86.38 220 ALA A CA 1
ATOM 1696 C C . ALA A 1 220 ? -1.636 12.758 -18.508 1.00 86.38 220 ALA A C 1
ATOM 1698 O O . ALA A 1 220 ? -2.026 13.224 -19.575 1.00 86.38 220 ALA A O 1
ATOM 1699 N N . LEU A 1 221 ? -0.944 11.615 -18.437 1.00 88.75 221 LEU A N 1
ATOM 1700 C CA . LEU A 1 221 ? -0.644 10.818 -19.625 1.00 88.75 221 LEU A CA 1
ATOM 1701 C C . LEU A 1 221 ? -1.903 10.156 -20.192 1.00 88.75 221 LEU A C 1
ATOM 1703 O O . LEU A 1 221 ? -2.078 10.164 -21.402 1.00 88.75 221 LEU A O 1
ATOM 1707 N N . PHE A 1 222 ? -2.790 9.652 -19.332 1.00 91.25 222 PHE A N 1
ATOM 1708 C CA . PHE A 1 222 ? -4.052 9.028 -19.726 1.00 91.25 222 PHE A CA 1
ATOM 1709 C C . PHE A 1 222 ? -4.914 9.968 -20.575 1.00 91.25 222 PHE A C 1
ATOM 1711 O O . PHE A 1 222 ? -5.370 9.562 -21.638 1.00 91.25 222 PHE A O 1
ATOM 1718 N N . LEU A 1 223 ? -5.061 11.232 -20.159 1.00 92.69 223 LEU A N 1
ATOM 1719 C CA . LEU A 1 223 ? -5.762 12.252 -20.947 1.00 92.69 223 LEU A CA 1
ATOM 1720 C C . LEU A 1 223 ? -4.992 12.667 -22.206 1.00 92.69 223 LEU A C 1
ATOM 1722 O O . LEU A 1 223 ? -5.596 12.957 -23.228 1.00 92.69 223 LEU A O 1
ATOM 1726 N N . ALA A 1 224 ? -3.658 12.709 -22.156 1.00 90.88 224 ALA A N 1
ATOM 1727 C CA . ALA A 1 224 ? -2.859 13.089 -23.320 1.00 90.88 224 ALA A CA 1
ATOM 1728 C C . ALA A 1 224 ? -2.932 12.050 -24.453 1.00 90.88 224 ALA A C 1
ATOM 1730 O O . ALA A 1 224 ? -2.866 12.420 -25.623 1.00 90.88 224 ALA A O 1
ATOM 1731 N N . VAL A 1 225 ? -3.046 10.763 -24.111 1.00 91.25 225 VAL A N 1
ATOM 1732 C CA . VAL A 1 225 ? -3.133 9.661 -25.084 1.00 91.25 225 VAL A CA 1
ATOM 1733 C C . VAL A 1 225 ? -4.572 9.272 -25.433 1.00 91.25 225 VAL A C 1
ATOM 1735 O O . VAL A 1 225 ? -4.749 8.544 -26.407 1.00 91.25 225 VAL A O 1
ATOM 1738 N N . ASN A 1 226 ? -5.562 9.783 -24.687 1.00 91.75 226 ASN A N 1
ATOM 1739 C CA . ASN A 1 226 ? -7.009 9.651 -24.918 1.00 91.75 226 ASN A CA 1
ATOM 1740 C C . ASN A 1 226 ? -7.724 11.020 -24.744 1.00 91.75 226 ASN A C 1
ATOM 1742 O O . ASN A 1 226 ? -8.406 11.219 -23.734 1.00 91.75 226 ASN A O 1
ATOM 1746 N N . PRO A 1 227 ? -7.498 11.984 -25.657 1.00 85.94 227 PRO A N 1
ATOM 1747 C CA . PRO A 1 227 ? -8.064 13.335 -25.591 1.00 85.94 227 PRO A CA 1
ATOM 1748 C C . PRO A 1 227 ? -9.566 13.418 -25.897 1.00 85.94 227 PRO A C 1
ATOM 1750 O O . PRO A 1 227 ? -10.070 12.575 -26.670 1.00 85.94 227 PRO A O 1
#

Nearest PDB structures (foldseek):
  2mpw-assembly1_A  TM=4.319E-01  e=8.643E+00  Escherichia coli

Radius of gyration: 27.15 Å; Cα contacts (8 Å, |Δi|>4): 343; chains: 1; bounding box: 63×36×81 Å

pLDDT: mean 84.38, std 11.03, range [50.72, 97.56]

Mean predicted aligned error: 13.12 Å

Foldseek 3Di:
DDLCVLLPPVNLVVLQVQQVDLPHPLDPVSLVSNVVSCVSNVHDDDSDRDHDPDDPPPPDDPAALAVDKDFFDFQAALQVVCQVQQAWSQCVCPVVCVQPVDRRGHDGGDIDRGAAHAPDWDQQDQPDFVVVVCVVVVHDQQQQCVRRVQQDSVSPPRSNPNRTTGGHHRADQLADPDADADDDPDDDAPQADRRHNDDDDDDPPDDLVNCCSNSRYDSVVSVNRVD

Solvent-accessible surface area (backbone atoms only — not comparable to full-atom values): 13497 Å² total; per-residue (Å²): 127,59,65,75,59,56,61,24,69,69,54,48,49,51,53,53,58,28,44,74,37,45,87,43,91,47,44,74,70,52,29,56,52,49,53,52,47,23,70,75,59,75,50,85,79,87,60,62,74,49,75,64,83,69,72,81,74,69,83,70,73,92,77,49,58,52,75,40,74,46,69,39,44,86,84,35,25,34,28,59,54,12,59,76,60,28,16,20,21,41,42,46,48,70,71,36,47,92,79,42,85,42,58,81,61,38,68,54,74,43,81,39,69,42,60,54,43,16,84,44,52,43,77,52,50,80,84,61,49,52,68,60,52,25,58,76,69,75,46,56,93,63,48,54,33,77,34,23,75,78,40,53,90,79,49,79,73,58,55,69,53,85,64,41,13,42,13,48,61,55,52,61,81,51,75,60,98,52,81,42,82,80,63,93,87,63,83,78,61,76,72,42,61,80,89,29,46,74,86,82,84,88,54,98,88,65,48,74,68,56,50,25,51,50,67,35,26,42,68,70,56,51,42,70,44,47,88

Organism: NCBI:txid40994

Secondary structure (DSSP, 8-state):
--HHHHTSHHHHHHHHHHHT-TTS---HHHHHHHHHHHHHHT-----PPPPP------------TT--EEE--TT--HHHHHHHHT--HHHHHHH-TTT-S-SSSPPTT-EEEPPPP-S-EEEPPTT--HHHHHHHTTPPTTHHHHH-TTS-TT-SSGGGSS--EEESS----S--SS--PPPTT--PPTT--S--S------TT--HHHHHHHTT--HHHHHHH--

Sequence (227 aa):
MPEAEACSYCYTTRLQMMQHTPYSMYDHYYQEVLVELNSRCGLSGPTDILEIPWATIEEENEFCVSDNYYTTVQGDNCTSIAAANKVSSASLYTGIQEKIVDCFSIKAGLKLCLPLTCDDTYSVEPTNNCTAIEYAYSLSTGDLCKYNPWISFDCQQDLRHESLSIGTRCKSNGYSEAWSPPPTNATVAEGTTLNCGRWHEAAANETCVGICAQESITHALFLAVNP